Protein 4BSJ (pdb70)

Structure (mmCIF, N/CA/C/O backbone):
data_4BSJ
#
_entry.id   4BSJ
#
_cell.length_a   133.340
_cell.length_b   133.340
_cell.length_c   48.930
_cell.angle_alpha   90.00
_cell.angle_beta   90.00
_cell.angle_gamma   120.00
#
_symmetry.space_group_name_H-M   'P 31 2 1'
#
loop_
_entity.id
_entity.type
_entity.pdbx_description
1 polymer 'VASCULAR ENDOTHELIAL GROWTH FACTOR RECEPTOR 3'
2 non-polymer 2-acetamido-2-deoxy-beta-D-glucopyranose
3 water water
#
loop_
_atom_site.group_PDB
_atom_site.id
_atom_site.type_symbol
_atom_site.label_atom_id
_atom_site.label_alt_id
_atom_site.label_comp_id
_atom_site.label_asym_id
_atom_site.label_entity_id
_atom_site.label_seq_id
_atom_site.pdbx_PDB_ins_code
_atom_site.Cartn_x
_atom_site.Cartn_y
_atom_site.Cartn_z
_atom_site.occupancy
_atom_site.B_iso_or_equiv
_atom_site.auth_seq_id
_atom_site.auth_comp_id
_atom_site.auth_asym_id
_atom_site.auth_atom_id
_atom_site.pdbx_PDB_model_num
ATOM 1 N N . ASP A 1 1 ? -24.594 28.915 -6.035 1.00 81.71 328 ASP A N 1
ATOM 2 C CA . ASP A 1 1 ? -25.116 28.407 -7.297 1.00 81.74 328 ASP A CA 1
ATOM 3 C C . ASP A 1 1 ? -24.114 27.448 -7.928 1.00 75.72 328 ASP A C 1
ATOM 4 O O . ASP A 1 1 ? -24.259 27.065 -9.088 1.00 79.22 328 ASP A O 1
ATOM 6 N N . HIS A 1 2 ? -23.110 27.062 -7.142 1.00 77.66 329 HIS A N 1
ATOM 7 C CA . HIS A 1 2 ? -21.988 26.221 -7.594 1.00 84.33 329 HIS A CA 1
ATOM 8 C C . HIS A 1 2 ? -21.044 26.831 -8.651 1.00 83.76 329 HIS A C 1
ATOM 9 O O . HIS A 1 2 ? -20.091 26.173 -9.073 1.00 85.17 329 HIS A O 1
ATOM 11 N N . ASN A 1 3 ? -21.287 28.072 -9.069 1.00 77.55 330 ASN A N 1
ATOM 12 C CA . ASN A 1 3 ? -20.414 28.710 -10.066 1.00 76.71 330 ASN A CA 1
ATOM 13 C C . ASN A 1 3 ? -18.987 29.063 -9.610 1.00 76.21 330 ASN A C 1
ATOM 14 O O . ASN A 1 3 ? -18.788 29.660 -8.550 1.00 74.38 330 ASN A O 1
ATOM 19 N N . PRO A 1 4 ? -17.986 28.687 -10.423 1.00 70.19 331 PRO A N 1
ATOM 20 C CA . PRO A 1 4 ? -16.586 29.033 -10.167 1.00 65.75 331 PRO A CA 1
ATOM 21 C C . PRO A 1 4 ? -16.341 30.534 -10.157 1.00 68.63 331 PRO A C 1
ATOM 22 O O . PRO A 1 4 ? -17.043 31.280 -10.837 1.00 71.65 331 PRO A O 1
ATOM 26 N N . PHE A 1 5 ? -15.356 30.963 -9.374 1.00 64.10 332 PHE A N 1
ATOM 27 C CA . PHE A 1 5 ? -14.994 32.368 -9.288 1.00 60.55 332 PHE A CA 1
ATOM 28 C C . PHE A 1 5 ? -13.552 32.526 -8.838 1.00 57.48 332 PHE A C 1
ATOM 29 O O . PHE A 1 5 ? -12.977 31.633 -8.201 1.00 59.39 332 PHE A O 1
ATOM 37 N N . ILE A 1 6 ? -12.976 33.669 -9.190 1.00 56.67 333 ILE A N 1
ATOM 38 C CA . ILE A 1 6 ? -11.679 34.087 -8.683 1.00 54.59 333 ILE A CA 1
ATOM 39 C C . ILE A 1 6 ? -11.778 35.538 -8.226 1.00 57.61 333 ILE A C 1
ATOM 40 O O . ILE A 1 6 ? -12.012 36.443 -9.029 1.00 52.13 333 ILE A O 1
ATOM 45 N N . SER A 1 7 ? -11.620 35.749 -6.925 1.00 55.92 334 SER A N 1
ATOM 46 C CA . SER A 1 7 ? -11.593 37.090 -6.360 1.00 54.66 334 SER A CA 1
ATOM 47 C C . SER A 1 7 ? -10.256 37.333 -5.665 1.00 53.63 334 SER A C 1
ATOM 48 O O . SER A 1 7 ? -9.801 36.517 -4.859 1.00 55.68 334 SER A O 1
ATOM 51 N N . VAL A 1 8 ? -9.623 38.451 -5.992 1.00 52.34 335 VAL A N 1
ATOM 52 C CA . VAL A 1 8 ? -8.344 38.792 -5.395 1.00 51.59 335 VAL A CA 1
ATOM 53 C C . VAL A 1 8 ? -8.258 40.295 -5.149 1.00 52.50 335 VAL A C 1
ATOM 54 O O . VAL A 1 8 ? -8.718 41.097 -5.958 1.00 48.03 335 VAL A O 1
ATOM 58 N N . GLU A 1 9 ? -7.699 40.668 -4.002 1.00 60.48 336 GLU A N 1
ATOM 59 C CA . GLU A 1 9 ? -7.518 42.074 -3.666 1.00 61.63 336 GLU A CA 1
ATOM 60 C C . GLU A 1 9 ? -6.387 42.262 -2.662 1.00 59.88 336 GLU A C 1
ATOM 61 O O . GLU A 1 9 ? -5.924 41.304 -2.040 1.00 59.55 336 GLU A O 1
ATOM 67 N N . TRP A 1 10 ? -5.952 43.561 -2.575 1.00 60.01 337 TRP A N 1
ATOM 68 C CA . TRP A 1 10 ? -4.903 43.887 -1.616 1.00 60.22 337 TRP A CA 1
ATOM 69 C C . TRP A 1 10 ? -5.431 43.817 -0.195 1.00 62.03 337 TRP A C 1
ATOM 70 O O . TRP A 1 10 ? -6.604 44.092 0.041 1.00 64.33 337 TRP A O 1
ATOM 81 N N . LEU A 1 11 ? -4.574 43.441 0.749 1.00 66.22 338 LEU A N 1
ATOM 82 C CA . LEU A 1 11 ? -4.934 43.545 2.158 1.00 66.64 338 LEU A CA 1
ATOM 83 C C . LEU A 1 11 ? -5.187 45.006 2.483 1.00 71.68 338 LEU A C 1
ATOM 84 O O . LEU A 1 11 ? -6.174 45.349 3.133 1.00 71.96 338 LEU A O 1
ATOM 89 N N . LYS A 1 12 ? -4.282 45.859 2.014 1.00 72.48 339 LYS A N 1
ATOM 90 C CA . LYS A 1 12 ? -4.519 47.294 1.975 1.00 75.20 339 LYS A CA 1
ATOM 91 C C . LYS A 1 12 ? -4.073 47.860 0.632 1.00 78.35 339 LYS A C 1
ATOM 92 O O . LYS A 1 12 ? -4.866 48.477 -0.070 1.00 77.07 339 LYS A O 1
ATOM 98 N N . GLY A 1 13 ? -2.803 47.641 0.294 1.00 71.50 340 GLY A N 1
ATOM 99 C CA . GLY A 1 13 ? -2.259 47.928 -1.028 1.00 63.26 340 GLY A CA 1
ATOM 100 C C . GLY A 1 13 ? -2.481 49.326 -1.571 1.00 75.01 340 GLY A C 1
ATOM 101 O O . GLY A 1 13 ? -2.997 50.193 -0.869 1.00 79.19 340 GLY A O 1
ATOM 102 N N . PRO A 1 14 ? -2.078 49.565 -2.827 1.00 73.30 341 PRO A N 1
ATOM 103 C CA . PRO A 1 14 ? -1.301 48.659 -3.675 1.00 71.33 341 PRO A CA 1
ATOM 104 C C . PRO A 1 14 ? 0.181 48.698 -3.320 1.00 72.26 341 PRO A C 1
ATOM 105 O O . PRO A 1 14 ? 0.957 47.924 -3.874 1.00 72.25 341 PRO A O 1
ATOM 109 N N . ILE A 1 15 ? 0.553 49.616 -2.467 1.00 71.89 342 ILE A N 1
ATOM 110 C CA . ILE A 1 15 ? 1.946 49.838 -2.081 1.00 70.54 342 ILE A CA 1
ATOM 111 C C . ILE A 1 15 ? 2.322 49.221 -0.737 1.00 70.62 342 ILE A C 1
ATOM 112 O O . ILE A 1 15 ? 1.645 49.428 0.271 1.00 68.71 342 ILE A O 1
ATOM 117 N N . LEU A 1 16 ? 3.412 48.458 -0.744 1.00 71.73 343 LEU A N 1
ATOM 118 C CA . LEU A 1 16 ? 3.969 47.870 0.464 1.00 70.53 343 LEU A CA 1
ATOM 119 C C . LEU A 1 16 ? 5.400 48.353 0.664 1.00 74.51 343 LEU A C 1
ATOM 120 O O . LEU A 1 16 ? 6.184 48.398 -0.286 1.00 70.58 343 LEU A O 1
ATOM 125 N N . GLU A 1 17 ? 5.741 48.712 1.898 1.00 70.85 344 GLU A N 1
ATOM 126 C CA . GLU A 1 17 ? 7.089 49.182 2.201 1.00 70.36 344 GLU A CA 1
ATOM 127 C C . GLU A 1 17 ? 7.866 48.230 3.100 1.00 70.52 344 GLU A C 1
ATOM 128 O O . GLU A 1 17 ? 7.314 47.635 4.025 1.00 70.47 344 GLU A O 1
ATOM 134 N N . ALA A 1 18 ? 9.155 48.086 2.810 1.00 73.11 345 ALA A N 1
ATOM 135 C CA . ALA A 1 18 ? 10.051 47.299 3.654 1.00 73.09 345 ALA A CA 1
ATOM 136 C C . ALA A 1 18 ? 11.408 47.989 3.724 1.00 71.91 345 ALA A C 1
ATOM 137 O O . ALA A 1 18 ? 11.758 48.760 2.838 1.00 68.23 345 ALA A O 1
ATOM 139 N N . THR A 1 19 ? 12.170 47.717 4.775 1.00 72.94 346 THR A N 1
ATOM 140 C CA . THR A 1 19 ? 13.480 48.341 4.927 1.00 72.59 346 THR A CA 1
ATOM 141 C C . THR A 1 19 ? 14.584 47.391 4.466 1.00 71.99 346 THR A C 1
ATOM 142 O O . THR A 1 19 ? 14.513 46.190 4.719 1.00 72.58 346 THR A O 1
ATOM 146 N N . ALA A 1 20 ? 15.584 47.930 3.772 1.00 71.48 347 ALA A N 1
ATOM 147 C CA . ALA A 1 20 ? 16.673 47.122 3.221 1.00 73.02 347 ALA A CA 1
ATOM 148 C C . ALA A 1 20 ? 17.346 46.296 4.303 1.00 71.64 347 ALA A C 1
ATOM 149 O O . ALA A 1 20 ? 17.856 46.839 5.279 1.00 76.20 347 ALA A O 1
ATOM 151 N N . GLY A 1 21 ? 17.330 44.979 4.133 1.00 68.72 348 GLY A N 1
ATOM 152 C CA . GLY A 1 21 ? 17.899 44.082 5.120 1.00 71.40 348 GLY A CA 1
ATOM 153 C C . GLY A 1 21 ? 16.853 43.250 5.835 1.00 78.08 348 GLY A C 1
ATOM 154 O O . GLY A 1 21 ? 17.182 42.253 6.481 1.00 80.12 348 GLY A O 1
ATOM 155 N N . ASP A 1 22 ? 15.592 43.661 5.729 1.00 79.69 349 ASP A N 1
ATOM 156 C CA . ASP A 1 22 ? 14.487 42.892 6.296 1.00 78.45 349 ASP A CA 1
ATOM 157 C C . ASP A 1 22 ? 14.443 41.497 5.689 1.00 80.15 349 ASP A C 1
ATOM 158 O O . ASP A 1 22 ? 14.621 41.329 4.480 1.00 79.12 349 ASP A O 1
ATOM 163 N N . GLU A 1 23 ? 14.210 40.498 6.531 1.00 81.64 350 GLU A N 1
ATOM 164 C CA . GLU A 1 23 ? 14.117 39.122 6.059 1.00 82.44 350 GLU A CA 1
ATOM 165 C C . GLU A 1 23 ? 12.688 38.593 6.135 1.00 79.49 350 GLU A C 1
ATOM 166 O O . GLU A 1 23 ? 11.893 39.047 6.961 1.00 81.40 350 GLU A O 1
ATOM 172 N N . LEU A 1 24 ? 12.374 37.644 5.257 1.00 77.76 351 LEU A N 1
ATOM 173 C CA . LEU A 1 24 ? 11.039 37.051 5.175 1.00 75.41 351 LEU A CA 1
ATOM 174 C C . LEU A 1 24 ? 9.931 38.097 5.020 1.00 77.40 351 LEU A C 1
ATOM 175 O O . LEU A 1 24 ? 9.001 38.154 5.827 1.00 77.96 351 LEU A O 1
ATOM 180 N N . VAL A 1 25 ? 10.034 38.926 3.985 1.00 71.26 352 VAL A N 1
ATOM 181 C CA . VAL A 1 25 ? 9.016 39.939 3.733 1.00 72.56 352 VAL A CA 1
ATOM 182 C C . VAL A 1 25 ? 7.864 39.371 2.902 1.00 73.85 352 VAL A C 1
ATOM 183 O O . VAL A 1 25 ? 8.070 38.848 1.802 1.00 67.73 352 VAL A O 1
ATOM 187 N N . LYS A 1 26 ? 6.655 39.468 3.449 1.00 69.41 353 LYS A N 1
ATOM 188 C CA . LYS A 1 26 ? 5.467 38.946 2.789 1.00 73.26 353 LYS A CA 1
ATOM 189 C C . LYS A 1 26 ? 4.804 39.982 1.891 1.00 69.62 353 LYS A C 1
ATOM 190 O O . LYS A 1 26 ? 4.559 41.113 2.307 1.00 65.27 353 LYS A O 1
ATOM 196 N N . LEU A 1 27 ? 4.522 39.578 0.656 1.00 65.49 354 LEU A N 1
ATOM 197 C CA . LEU A 1 27 ? 3.673 40.345 -0.246 1.00 66.77 354 LEU A CA 1
ATOM 198 C C . LEU A 1 27 ? 2.355 39.589 -0.377 1.00 63.04 354 LEU A C 1
ATOM 199 O O . LEU A 1 27 ? 2.244 38.676 -1.194 1.00 61.46 354 LEU A O 1
ATOM 204 N N . PRO A 1 28 ? 1.359 39.954 0.448 1.00 64.08 355 PRO A N 1
ATOM 205 C CA . PRO A 1 28 ? 0.118 39.186 0.576 1.00 62.67 355 PRO A CA 1
ATOM 206 C C . PRO A 1 28 ? -1.039 39.741 -0.250 1.00 62.20 355 PRO A C 1
ATOM 207 O O . PRO A 1 28 ? -1.057 40.926 -0.603 1.00 60.21 355 PRO A O 1
ATOM 211 N N . VAL A 1 29 ? -2.002 38.875 -0.552 1.00 60.38 356 VAL A N 1
ATOM 212 C CA . VAL A 1 29 ? -3.256 39.301 -1.160 1.00 59.22 356 VAL A CA 1
ATOM 213 C C . VAL A 1 29 ? -4.422 38.654 -0.431 1.00 58.16 356 VAL A C 1
ATOM 214 O O . VAL A 1 29 ? -4.259 37.639 0.251 1.00 56.98 356 VAL A O 1
ATOM 218 N N . LYS A 1 30 ? -5.597 39.259 -0.555 1.00 60.92 357 LYS A N 1
ATOM 219 C CA . LYS A 1 30 ? -6.821 38.625 -0.090 1.00 59.95 357 LYS A CA 1
ATOM 220 C C . LYS A 1 30 ? -7.390 37.849 -1.274 1.00 60.65 357 LYS A C 1
ATOM 221 O O . LYS A 1 30 ? -7.884 38.439 -2.238 1.00 54.03 357 LYS A O 1
ATOM 227 N N . LEU A 1 31 ? -7.291 36.525 -1.208 1.00 59.11 358 LEU A N 1
ATOM 228 C CA . LEU A 1 31 ? -7.685 35.671 -2.316 1.00 56.52 358 LEU A CA 1
ATOM 229 C C . LEU A 1 31 ? -8.750 34.670 -1.905 1.00 60.99 358 LEU A C 1
ATOM 230 O O . LEU A 1 31 ? -8.514 33.823 -1.045 1.00 66.11 358 LEU A O 1
ATOM 235 N N . ALA A 1 32 ? -9.921 34.770 -2.523 1.00 61.17 359 ALA A N 1
ATOM 236 C CA . ALA A 1 32 ? -10.965 33.765 -2.354 1.00 62.72 359 ALA A CA 1
ATOM 237 C C . ALA A 1 32 ? -11.360 33.252 -3.728 1.00 61.13 359 ALA A C 1
ATOM 238 O O . ALA A 1 32 ? -11.704 34.036 -4.610 1.00 59.84 359 ALA A O 1
ATOM 240 N N . ALA A 1 33 ? -11.298 31.941 -3.919 1.00 58.87 360 ALA A N 1
ATOM 241 C CA . ALA A 1 33 ? -11.555 31.375 -5.234 1.00 61.33 360 ALA A CA 1
ATOM 242 C C . ALA A 1 33 ? -12.019 29.928 -5.158 1.00 67.15 360 ALA A C 1
ATOM 243 O O . ALA A 1 33 ? -11.663 29.196 -4.235 1.00 67.76 360 ALA A O 1
ATOM 245 N N . TYR A 1 34 ? -12.821 29.521 -6.134 1.00 66.39 361 TYR A N 1
ATOM 246 C CA . TYR A 1 34 ? -13.210 28.121 -6.251 1.00 65.68 361 TYR A CA 1
ATOM 247 C C . TYR A 1 34 ? -13.484 27.773 -7.704 1.00 66.04 361 TYR A C 1
ATOM 248 O O . TYR A 1 34 ? -14.171 28.517 -8.392 1.00 65.09 361 TYR A O 1
ATOM 257 N N . PRO A 1 35 ? -12.935 26.648 -8.186 1.00 66.68 362 PRO A N 1
ATOM 258 C CA . PRO A 1 35 ? -11.992 25.748 -7.513 1.00 66.57 362 PRO A CA 1
ATOM 259 C C . PRO A 1 35 ? -10.613 26.408 -7.369 1.00 66.15 362 PRO A C 1
ATOM 260 O O . PRO A 1 35 ? -10.450 27.531 -7.845 1.00 63.59 362 PRO A O 1
ATOM 264 N N . PRO A 1 36 ? -9.653 25.746 -6.693 1.00 69.34 363 PRO A N 1
ATOM 265 C CA . PRO A 1 36 ? -8.308 26.323 -6.574 1.00 63.19 363 PRO A CA 1
ATOM 266 C C . PRO A 1 36 ? -7.719 26.669 -7.935 1.00 63.73 363 PRO A C 1
ATOM 267 O O . PRO A 1 36 ? -7.537 25.777 -8.762 1.00 69.94 363 PRO A O 1
ATOM 271 N N . PRO A 1 37 ? -7.432 27.957 -8.172 1.00 59.96 364 PRO A N 1
ATOM 272 C CA . PRO A 1 37 ? -6.962 28.401 -9.486 1.00 59.82 364 PRO A CA 1
ATOM 273 C C . PRO A 1 37 ? -5.487 28.110 -9.725 1.00 62.48 364 PRO A C 1
ATOM 274 O O . PRO A 1 37 ? -4.723 27.928 -8.779 1.00 67.50 364 PRO A O 1
ATOM 278 N N . GLU A 1 38 ? -5.099 28.058 -10.993 1.00 61.29 365 GLU A N 1
ATOM 279 C CA . GLU A 1 38 ? -3.692 28.022 -11.355 1.00 67.34 365 GLU A CA 1
ATOM 280 C C . GLU A 1 38 ? -3.134 29.424 -11.154 1.00 65.95 365 GLU A C 1
ATOM 281 O O . GLU A 1 38 ? -3.879 30.402 -11.216 1.00 62.32 365 GLU A O 1
ATOM 287 N N . PHE A 1 39 ? -1.832 29.534 -10.914 1.00 71.05 366 PHE A N 1
ATOM 288 C CA . PHE A 1 39 ? -1.247 30.841 -10.642 1.00 65.35 366 PHE A CA 1
ATOM 289 C C . PHE A 1 39 ? 0.242 30.945 -10.963 1.00 69.13 366 PHE A C 1
ATOM 290 O O . PHE A 1 39 ? 0.936 29.941 -11.130 1.00 70.71 366 PHE A O 1
ATOM 298 N N . GLN A 1 40 ? 0.723 32.181 -11.038 1.00 70.70 367 GLN A N 1
ATOM 299 C CA . GLN A 1 40 ? 2.132 32.446 -11.289 1.00 68.80 367 GLN A CA 1
ATOM 300 C C . GLN A 1 40 ? 2.495 33.854 -10.841 1.00 68.60 367 GLN A C 1
ATOM 301 O O . GLN A 1 40 ? 1.833 34.828 -11.211 1.00 63.77 367 GLN A O 1
ATOM 307 N N . TRP A 1 41 ? 3.547 33.950 -10.034 1.00 70.91 368 TRP A N 1
ATOM 308 C CA . TRP A 1 41 ? 4.072 35.236 -9.605 1.00 66.25 368 TRP A CA 1
ATOM 309 C C . TRP A 1 41 ? 5.123 35.746 -10.590 1.00 67.86 368 TRP A C 1
ATOM 310 O O . TRP A 1 41 ? 5.910 34.971 -11.130 1.00 70.12 368 TRP A O 1
ATOM 321 N N . TYR A 1 42 ? 5.128 37.056 -10.811 1.00 66.05 369 TYR A N 1
ATOM 322 C CA . TYR A 1 42 ? 6.094 37.711 -11.681 1.00 69.50 369 TYR A CA 1
ATOM 323 C C . TYR A 1 42 ? 6.719 38.885 -10.936 1.00 71.88 369 TYR A C 1
ATOM 324 O O . TYR A 1 42 ? 6.149 39.395 -9.969 1.00 68.89 369 TYR A O 1
ATOM 333 N N . LYS A 1 43 ? 7.893 39.315 -11.385 1.00 73.45 370 LYS A N 1
ATOM 334 C CA . LYS A 1 43 ? 8.441 40.589 -10.944 1.00 71.73 370 LYS A CA 1
ATOM 335 C C . LYS A 1 43 ? 8.857 41.402 -12.150 1.00 70.46 370 LYS A C 1
ATOM 336 O O . LYS A 1 43 ? 9.711 40.978 -12.929 1.00 77.57 370 LYS A O 1
ATOM 342 N N . ASP A 1 44 ? 8.241 42.567 -12.298 1.00 71.00 371 ASP A N 1
ATOM 343 C CA . ASP A 1 44 ? 8.521 43.462 -13.413 1.00 73.44 371 ASP A CA 1
ATOM 344 C C . ASP A 1 44 ? 8.453 42.759 -14.768 1.00 74.93 371 ASP A C 1
ATOM 345 O O . ASP A 1 44 ? 9.265 43.020 -15.652 1.00 82.13 371 ASP A O 1
ATOM 350 N N . GLY A 1 45 ? 7.485 41.860 -14.917 1.00 75.81 372 GLY A N 1
ATOM 351 C CA . GLY A 1 45 ? 7.232 41.214 -16.191 1.00 77.04 372 GLY A CA 1
ATOM 352 C C . GLY A 1 45 ? 7.763 39.798 -16.326 1.00 77.65 372 GLY A C 1
ATOM 353 O O . GLY A 1 45 ? 7.260 39.023 -17.138 1.00 78.18 372 GLY A O 1
ATOM 354 N N . LYS A 1 46 ? 8.776 39.456 -15.538 1.00 79.10 373 LYS A N 1
ATOM 355 C CA . LYS A 1 46 ? 9.414 38.147 -15.655 1.00 78.89 373 LYS A CA 1
ATOM 356 C C . LYS A 1 46 ? 8.968 37.193 -14.555 1.00 78.35 373 LYS A C 1
ATOM 357 O O . LYS A 1 46 ? 8.901 37.572 -13.385 1.00 75.84 373 LYS A O 1
ATOM 363 N N . ALA A 1 47 ? 8.678 35.952 -14.939 1.00 78.25 374 ALA A N 1
ATOM 364 C CA . ALA A 1 47 ? 8.194 34.937 -14.003 1.00 76.78 374 ALA A CA 1
ATOM 365 C C . ALA A 1 47 ? 9.160 34.691 -12.849 1.00 75.72 374 ALA A C 1
ATOM 366 O O . ALA A 1 47 ? 10.316 35.103 -12.897 1.00 84.21 374 ALA A O 1
ATOM 368 N N . LEU A 1 48 ? 8.678 34.018 -11.811 1.00 74.12 375 LEU A N 1
ATOM 369 C CA . LEU A 1 48 ? 9.500 33.730 -10.641 1.00 73.42 375 LEU A CA 1
ATOM 370 C C . LEU A 1 48 ? 9.534 32.240 -10.337 1.00 78.68 375 LEU A C 1
ATOM 371 O O . LEU A 1 48 ? 8.508 31.557 -10.374 1.00 82.90 375 LEU A O 1
ATOM 376 N N . SER A 1 49 ? 10.725 31.751 -10.023 1.00 74.83 376 SER A N 1
ATOM 377 C CA . SER A 1 49 ? 10.951 30.333 -9.821 1.00 70.57 376 SER A CA 1
ATOM 378 C C . SER A 1 49 ? 10.664 29.942 -8.382 1.00 79.17 376 SER A C 1
ATOM 379 O O . SER A 1 49 ? 10.647 30.791 -7.491 1.00 80.68 376 SER A O 1
ATOM 382 N N . GLY A 1 50 ? 10.440 28.651 -8.160 1.00 79.45 377 GLY A N 1
ATOM 383 C CA . GLY A 1 50 ? 10.232 28.136 -6.821 1.00 77.94 377 GLY A CA 1
ATOM 384 C C . GLY A 1 50 ? 8.773 27.896 -6.497 1.00 79.40 377 GLY A C 1
ATOM 385 O O . GLY A 1 50 ? 7.881 28.367 -7.204 1.00 77.11 377 GLY A O 1
ATOM 386 N N . ARG A 1 51 ? 8.530 27.153 -5.422 1.00 83.90 378 ARG A N 1
ATOM 387 C CA . ARG A 1 51 ? 7.170 26.907 -4.970 1.00 81.41 378 ARG A CA 1
ATOM 388 C C . ARG A 1 51 ? 6.675 28.115 -4.174 1.00 80.14 378 ARG A C 1
ATOM 389 O O . ARG A 1 51 ? 7.341 28.593 -3.254 1.00 80.28 378 ARG A O 1
ATOM 397 N N . HIS A 1 52 ? 5.522 28.638 -4.569 1.00 79.55 379 HIS A N 1
ATOM 398 C CA . HIS A 1 52 ? 4.966 29.808 -3.910 1.00 76.20 379 HIS A CA 1
ATOM 399 C C . HIS A 1 52 ? 3.530 29.547 -3.525 1.00 73.36 379 HIS A C 1
ATOM 400 O O . HIS A 1 52 ? 2.915 28.585 -3.984 1.00 71.02 379 HIS A O 1
ATOM 407 N N . SER A 1 53 ? 3.002 30.416 -2.676 1.00 72.92 380 SER A N 1
ATOM 408 C CA . SER A 1 53 ? 1.586 30.417 -2.375 1.00 69.48 380 SER A CA 1
ATOM 409 C C . SER A 1 53 ? 0.940 31.535 -3.172 1.00 72.20 380 SER A C 1
ATOM 410 O O . SER A 1 53 ? 1.565 32.572 -3.411 1.00 70.31 380 SER A O 1
ATOM 413 N N . PRO A 1 54 ? -0.315 31.329 -3.595 1.00 73.38 381 PRO A N 1
ATOM 414 C CA . PRO A 1 54 ? -1.051 32.408 -4.257 1.00 64.10 381 PRO A CA 1
ATOM 415 C C . PRO A 1 54 ? -1.564 33.414 -3.234 1.00 60.94 381 PRO A C 1
ATOM 416 O O . PRO A 1 54 ? -2.130 34.433 -3.613 1.00 64.07 381 PRO A O 1
ATOM 420 N N . HIS A 1 55 ? -1.364 33.132 -1.951 1.00 61.72 382 HIS A N 1
ATOM 421 C CA . HIS A 1 55 ? -1.860 34.013 -0.896 1.00 61.23 382 HIS A CA 1
ATOM 422 C C . HIS A 1 55 ? -0.834 35.054 -0.479 1.00 60.20 382 HIS A C 1
ATOM 423 O O . HIS A 1 55 ? -1.193 36.110 0.042 1.00 60.15 382 HIS A O 1
ATOM 430 N N . ALA A 1 56 ? 0.439 34.745 -0.707 1.00 63.65 383 ALA A N 1
ATOM 431 C CA . ALA A 1 56 ? 1.538 35.637 -0.351 1.00 64.64 383 ALA A CA 1
ATOM 432 C C . ALA A 1 56 ? 2.844 35.174 -0.984 1.00 67.44 383 ALA A C 1
ATOM 433 O O . ALA A 1 56 ? 3.202 34.000 -0.900 1.00 72.32 383 ALA A O 1
ATOM 435 N N . LEU A 1 57 ? 3.548 36.099 -1.625 1.00 61.16 384 LEU A N 1
ATOM 436 C CA . LEU A 1 57 ? 4.887 35.826 -2.120 1.00 61.54 384 LEU A CA 1
ATOM 437 C C . LEU A 1 57 ? 5.897 36.216 -1.045 1.00 68.95 384 LEU A C 1
ATOM 438 O O . LEU A 1 57 ? 5.877 37.342 -0.551 1.00 64.37 384 LEU A O 1
ATOM 443 N N . VAL A 1 58 ? 6.780 35.292 -0.680 1.00 69.12 385 VAL A N 1
ATOM 444 C CA . VAL A 1 58 ? 7.752 35.568 0.377 1.00 70.20 385 VAL A CA 1
ATOM 445 C C . VAL A 1 58 ? 9.156 35.859 -0.149 1.00 69.54 385 VAL A C 1
ATOM 446 O O . VAL A 1 58 ? 9.774 35.027 -0.816 1.00 68.61 385 VAL A O 1
ATOM 450 N N . LEU A 1 59 ? 9.651 37.052 0.154 1.00 69.21 386 LEU A N 1
ATOM 451 C CA . LEU A 1 59 ? 11.011 37.421 -0.208 1.00 73.22 386 LEU A CA 1
ATOM 452 C C . LEU A 1 59 ? 11.951 37.111 0.949 1.00 75.13 386 LEU A C 1
ATOM 453 O O . LEU A 1 59 ? 11.744 37.579 2.069 1.00 74.81 386 LEU A O 1
ATOM 458 N N . LYS A 1 60 ? 12.978 36.312 0.675 1.00 80.60 387 LYS A N 1
ATOM 459 C CA . LYS A 1 60 ? 13.882 35.831 1.719 1.00 81.59 387 LYS A CA 1
ATOM 460 C C . LYS A 1 60 ? 14.601 36.983 2.412 1.00 81.36 387 LYS A C 1
ATOM 461 O O . LYS A 1 60 ? 14.557 37.102 3.637 1.00 79.47 387 LYS A O 1
ATOM 467 N N . GLU A 1 61 ? 15.252 37.836 1.626 1.00 78.14 388 GLU A N 1
ATOM 468 C CA . GLU A 1 61 ? 15.888 39.029 2.177 1.00 83.37 388 GLU A CA 1
ATOM 469 C C . GLU A 1 61 ? 15.853 40.178 1.179 1.00 80.19 388 GLU A C 1
ATOM 470 O O . GLU A 1 61 ? 16.311 40.038 0.044 1.00 82.34 388 GLU A O 1
ATOM 476 N N . VAL A 1 62 ? 15.315 41.317 1.601 1.00 73.77 389 VAL A N 1
ATOM 477 C CA . VAL A 1 62 ? 15.171 42.444 0.687 1.00 76.36 389 VAL A CA 1
ATOM 478 C C . VAL A 1 62 ? 16.396 43.355 0.654 1.00 75.80 389 VAL A C 1
ATOM 479 O O . VAL A 1 62 ? 17.031 43.620 1.675 1.00 76.95 389 VAL A O 1
ATOM 483 N N . THR A 1 63 ? 16.728 43.810 -0.546 1.00 74.84 390 THR A N 1
ATOM 484 C CA . THR A 1 63 ? 17.756 44.815 -0.740 1.00 71.91 390 THR A CA 1
ATOM 485 C C . THR A 1 63 ? 17.119 45.930 -1.550 1.00 72.99 390 THR A C 1
ATOM 486 O O . THR A 1 63 ? 15.935 45.864 -1.874 1.00 77.20 390 THR A O 1
ATOM 490 N N . GLU A 1 64 ? 17.894 46.951 -1.889 1.00 74.02 391 GLU A N 1
ATOM 491 C CA . GLU A 1 64 ? 17.372 48.034 -2.709 1.00 71.40 391 GLU A CA 1
ATOM 492 C C . GLU A 1 64 ? 17.013 47.512 -4.104 1.00 75.09 391 GLU A C 1
ATOM 493 O O . GLU A 1 64 ? 16.232 48.129 -4.832 1.00 75.64 391 GLU A O 1
ATOM 499 N N . ALA A 1 65 ? 17.584 46.365 -4.463 1.00 74.53 392 ALA A N 1
ATOM 500 C CA . ALA A 1 65 ? 17.313 45.731 -5.751 1.00 75.24 392 ALA A CA 1
ATOM 501 C C . ALA A 1 65 ? 15.977 44.988 -5.749 1.00 74.72 392 ALA A C 1
ATOM 502 O O . ALA A 1 65 ? 15.455 44.636 -6.805 1.00 72.38 392 ALA A O 1
ATOM 504 N N . SER A 1 66 ? 15.431 44.757 -4.557 1.00 74.23 393 SER A N 1
ATOM 505 C CA . SER A 1 66 ? 14.150 44.077 -4.408 1.00 71.59 393 SER A CA 1
ATOM 506 C C . SER A 1 66 ? 12.979 44.970 -4.802 1.00 73.82 393 SER A C 1
ATOM 507 O O . SER A 1 66 ? 11.875 44.480 -5.033 1.00 73.33 393 SER A O 1
ATOM 510 N N . THR A 1 67 ? 13.223 46.277 -4.861 1.00 71.53 394 THR A N 1
ATOM 511 C CA . THR A 1 67 ? 12.213 47.239 -5.292 1.00 72.30 394 THR A CA 1
ATOM 512 C C . THR A 1 67 ? 11.675 46.873 -6.679 1.00 73.29 394 THR A C 1
ATOM 513 O O . THR A 1 67 ? 12.419 46.405 -7.542 1.00 74.90 394 THR A O 1
ATOM 517 N N . GLY A 1 68 ? 10.374 47.056 -6.879 1.00 72.06 395 GLY A N 1
ATOM 518 C CA . GLY A 1 68 ? 9.765 46.780 -8.165 1.00 73.96 3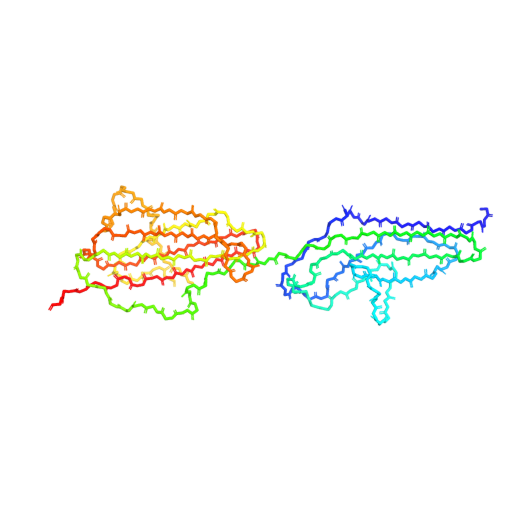95 GLY A CA 1
ATOM 519 C C . GLY A 1 68 ? 8.289 46.451 -8.085 1.00 71.62 395 GLY A C 1
ATOM 520 O O . GLY A 1 68 ? 7.644 46.655 -7.053 1.00 71.99 395 GLY A O 1
ATOM 521 N N . THR A 1 69 ? 7.758 45.933 -9.189 1.00 71.65 396 THR A N 1
ATOM 522 C CA . THR A 1 69 ? 6.347 45.591 -9.297 1.00 67.06 396 THR A CA 1
ATOM 523 C C . THR A 1 69 ? 6.152 44.079 -9.308 1.00 67.21 396 THR A C 1
ATOM 524 O O . THR A 1 69 ? 6.590 43.395 -10.230 1.00 70.09 396 THR A O 1
ATOM 528 N N . TYR A 1 70 ? 5.495 43.559 -8.278 1.00 64.45 397 TYR A N 1
ATOM 529 C CA . TYR A 1 70 ? 5.255 42.122 -8.174 1.00 67.23 397 TYR A CA 1
ATOM 530 C C . TYR A 1 70 ? 3.826 41.783 -8.581 1.00 65.66 397 TYR A C 1
ATOM 531 O O . TYR A 1 70 ? 2.880 42.377 -8.083 1.00 63.62 397 TYR A O 1
ATOM 540 N N . THR A 1 71 ? 3.666 40.831 -9.493 1.00 64.50 398 THR A N 1
ATOM 541 C CA . THR A 1 71 ? 2.343 40.553 -10.044 1.00 63.21 398 THR A CA 1
ATOM 542 C C . THR A 1 71 ? 1.895 39.112 -9.842 1.00 63.47 398 THR A C 1
ATOM 543 O O . THR A 1 71 ? 2.595 38.185 -10.215 1.00 64.87 398 THR A O 1
ATOM 547 N N . LEU A 1 72 ? 0.722 38.932 -9.245 1.00 57.47 399 LEU A N 1
ATOM 548 C CA . LEU A 1 72 ? 0.114 37.616 -9.160 1.00 56.50 399 LEU A CA 1
ATOM 549 C C . LEU A 1 72 ? -0.856 37.427 -10.322 1.00 56.84 399 LEU A C 1
ATOM 550 O O . LEU A 1 72 ? -1.775 38.226 -10.517 1.00 56.56 399 LEU A O 1
ATOM 555 N N . ALA A 1 73 ? -0.626 36.383 -11.111 1.00 61.66 400 ALA A N 1
ATOM 556 C CA . ALA A 1 73 ? -1.534 36.028 -12.190 1.00 59.60 400 ALA A CA 1
ATOM 557 C C . ALA A 1 73 ? -2.286 34.760 -11.815 1.00 60.97 400 ALA A C 1
ATOM 558 O O . ALA A 1 73 ? -1.685 33.764 -11.421 1.00 59.74 400 ALA A O 1
ATOM 560 N N . LEU A 1 74 ? -3.606 34.814 -11.932 1.00 60.44 401 LEU A N 1
ATOM 561 C CA . LEU A 1 74 ? -4.473 33.707 -11.572 1.00 59.40 401 LEU A CA 1
ATOM 562 C C . LEU A 1 74 ? -5.384 33.382 -12.740 1.00 61.31 401 LEU A C 1
ATOM 563 O O . LEU A 1 74 ? -5.852 34.279 -13.438 1.00 61.89 401 LEU A O 1
ATOM 568 N N . TRP A 1 75 ? -5.637 32.099 -12.956 1.00 61.42 402 TRP A N 1
ATOM 569 C CA . TRP A 1 75 ? -6.557 31.702 -14.009 1.00 6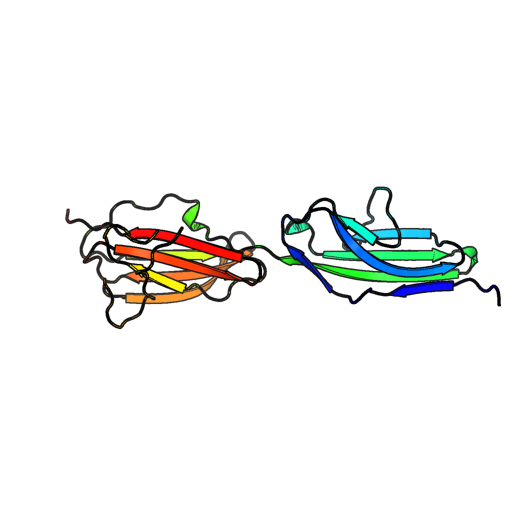1.41 402 TRP A CA 1
ATOM 570 C C . TRP A 1 75 ? -7.189 30.336 -13.770 1.00 62.39 402 TRP A C 1
ATOM 571 O O . TRP A 1 75 ? -6.576 29.440 -13.186 1.00 58.07 402 TRP A O 1
ATOM 582 N N . ASN A 1 76 ? -8.442 30.217 -14.199 1.00 61.26 403 ASN A N 1
ATOM 583 C CA . ASN A 1 76 ? -9.148 28.946 -14.262 1.00 61.20 403 ASN A CA 1
ATOM 584 C C . ASN A 1 76 ? -9.559 28.748 -15.714 1.00 58.98 403 ASN A C 1
ATOM 585 O O . ASN A 1 76 ? -10.544 29.330 -16.174 1.00 56.79 403 ASN A O 1
ATOM 590 N N . SER A 1 77 ? -8.785 27.938 -16.431 1.00 61.22 404 SER A N 1
ATOM 591 C CA . SER A 1 77 ? -8.944 27.785 -17.876 1.00 61.18 404 SER A CA 1
ATOM 592 C C . SER A 1 77 ? -10.324 27.273 -18.265 1.00 58.92 404 SER A C 1
ATOM 593 O O . SER A 1 77 ? -10.971 27.822 -19.158 1.00 59.15 404 SER A O 1
ATOM 596 N N . ALA A 1 78 ? -10.767 26.226 -17.580 1.00 60.12 405 ALA A N 1
ATOM 597 C CA . ALA A 1 78 ? -12.049 25.600 -17.870 1.00 58.64 405 ALA A CA 1
ATOM 598 C C . ALA A 1 78 ? -13.222 26.550 -17.639 1.00 63.56 405 ALA A C 1
ATOM 599 O O . ALA A 1 78 ? -14.243 26.464 -18.324 1.00 62.54 405 ALA A O 1
ATOM 601 N N . ALA A 1 79 ? -13.073 27.456 -16.676 1.00 60.88 406 ALA A N 1
ATOM 602 C CA . ALA A 1 79 ? -14.122 28.427 -16.379 1.00 57.82 406 ALA A CA 1
ATOM 603 C C . ALA A 1 79 ? -13.952 29.703 -17.197 1.00 55.94 406 ALA A C 1
ATOM 604 O O . ALA A 1 79 ? -14.851 30.541 -17.248 1.00 57.30 406 ALA A O 1
ATOM 606 N N . GLY A 1 80 ? -12.795 29.843 -17.835 1.00 59.10 407 GLY A N 1
ATOM 607 C CA . GLY A 1 80 ? -12.477 31.035 -18.601 1.00 55.56 407 GLY A CA 1
ATOM 608 C C . GLY A 1 80 ? -12.204 32.240 -17.720 1.00 56.65 407 GLY A C 1
ATOM 609 O O . GLY A 1 80 ? -12.409 33.379 -18.131 1.00 60.36 407 GLY A O 1
ATOM 610 N N . LEU A 1 81 ? -11.738 31.994 -16.501 1.00 59.99 408 LEU A N 1
ATOM 611 C CA . LEU A 1 81 ? -11.513 33.083 -15.553 1.00 61.88 408 LEU A CA 1
ATOM 612 C C . LEU A 1 81 ? -10.050 33.526 -15.520 1.00 60.26 408 LEU A C 1
ATOM 613 O O . LEU A 1 81 ? -9.144 32.697 -15.543 1.00 60.00 408 LEU A O 1
ATOM 618 N N . ARG A 1 82 ? -9.834 34.838 -15.480 1.00 59.31 409 ARG A N 1
ATOM 619 C CA . ARG A 1 82 ? -8.491 35.411 -15.403 1.00 60.69 409 ARG A CA 1
ATOM 620 C C . ARG A 1 82 ? -8.464 36.612 -14.463 1.00 61.16 409 ARG A C 1
ATOM 621 O O . ARG A 1 82 ? -9.345 37.470 -14.506 1.00 59.09 409 ARG A O 1
ATOM 629 N N . ARG A 1 83 ? -7.442 36.681 -13.622 1.00 59.94 410 ARG A N 1
ATOM 630 C CA . ARG A 1 83 ? -7.291 37.815 -12.725 1.00 59.94 410 ARG A CA 1
ATOM 631 C C . ARG A 1 83 ? -5.821 38.133 -12.510 1.00 60.23 410 ARG A C 1
ATOM 632 O O . ARG A 1 83 ? -5.037 37.255 -12.176 1.00 57.79 410 ARG A O 1
ATOM 640 N N . ASN A 1 84 ? -5.452 39.392 -12.712 1.00 59.05 411 ASN A N 1
ATOM 641 C CA . ASN A 1 84 ? -4.100 39.852 -12.429 1.00 60.05 411 ASN A CA 1
ATOM 642 C C . ASN A 1 84 ? -4.107 40.905 -11.332 1.00 62.37 411 ASN A C 1
ATOM 643 O O . ASN A 1 84 ? -4.908 41.837 -11.370 1.00 62.79 411 ASN A O 1
ATOM 648 N N . ILE A 1 85 ? -3.221 40.768 -10.353 1.00 60.03 412 ILE A N 1
ATOM 649 C CA . ILE A 1 85 ? -3.111 41.802 -9.328 1.00 57.41 412 ILE A CA 1
ATOM 650 C C . ILE A 1 85 ? -1.653 42.218 -9.123 1.00 61.35 412 ILE A C 1
ATOM 651 O O . ILE A 1 85 ? -0.756 41.378 -9.109 1.00 60.56 412 ILE A O 1
ATOM 656 N N . SER A 1 86 ? -1.416 43.519 -8.996 1.00 59.16 413 SER A N 1
ATOM 657 C CA . SER A 1 86 ? -0.052 44.019 -8.838 1.00 60.05 413 SER A CA 1
ATOM 658 C C . SER A 1 86 ? 0.192 44.757 -7.521 1.00 64.85 413 SER A C 1
ATOM 659 O O . SER A 1 86 ? -0.632 45.557 -7.068 1.00 62.78 413 SER A O 1
ATOM 662 N N . LEU A 1 87 ? 1.342 44.472 -6.921 1.00 64.34 414 LEU A N 1
ATOM 663 C CA . LEU A 1 87 ? 1.758 45.069 -5.662 1.00 62.45 414 LEU A CA 1
ATOM 664 C C . LEU A 1 87 ? 3.074 45.805 -5.868 1.00 65.55 414 LEU A C 1
ATOM 665 O O . LEU A 1 87 ? 4.027 45.252 -6.420 1.00 64.37 414 LEU A O 1
ATOM 670 N N . GLU A 1 88 ? 3.112 47.059 -5.435 1.00 70.40 415 GLU A N 1
ATOM 671 C CA . GLU A 1 88 ? 4.302 47.886 -5.573 1.00 72.49 415 GLU A CA 1
ATOM 672 C C . GLU A 1 88 ? 5.164 47.805 -4.325 1.00 70.96 415 GLU A C 1
ATOM 673 O O . GLU A 1 88 ? 4.772 48.290 -3.266 1.00 69.90 415 GLU A O 1
ATOM 679 N N . LEU A 1 89 ? 6.336 47.192 -4.450 1.00 68.16 416 LEU A N 1
ATOM 680 C CA . LEU A 1 89 ? 7.264 47.113 -3.329 1.00 69.10 416 LEU A CA 1
ATOM 681 C C . LEU A 1 89 ? 8.218 48.299 -3.323 1.00 69.03 416 LEU A C 1
ATOM 682 O O . LEU A 1 89 ? 8.920 48.556 -4.302 1.00 69.90 416 LEU A O 1
ATOM 687 N N . VAL A 1 90 ? 8.226 49.027 -2.216 1.00 65.29 417 VAL A N 1
ATOM 688 C CA . VAL A 1 90 ? 9.197 50.087 -2.008 1.00 71.34 417 VAL A CA 1
ATOM 689 C C . VAL A 1 90 ? 10.139 49.696 -0.873 1.00 69.86 417 VAL A C 1
ATOM 690 O O . VAL A 1 90 ? 9.707 49.455 0.262 1.00 68.37 417 VAL A O 1
ATOM 694 N N . VAL A 1 91 ? 11.425 49.606 -1.197 1.00 71.80 418 VAL A N 1
ATOM 695 C CA . VAL A 1 91 ? 12.437 49.265 -0.205 1.00 73.16 418 VAL A CA 1
ATOM 696 C C . VAL A 1 91 ? 13.220 50.501 0.223 1.00 72.71 418 VAL A C 1
ATOM 697 O O . VAL A 1 91 ? 14.026 51.043 -0.536 1.00 69.33 418 VAL A O 1
ATOM 701 N N . ASN A 1 92 ? 12.956 50.944 1.446 1.00 68.75 419 ASN A N 1
ATOM 702 C CA . ASN A 1 92 ? 13.632 52.084 2.031 1.00 67.48 419 ASN A CA 1
ATOM 703 C C . ASN A 1 92 ? 15.056 51.737 2.442 1.00 66.82 419 ASN A C 1
ATOM 704 O O . ASN A 1 92 ? 15.355 50.592 2.778 1.00 65.05 419 ASN A O 1
ATOM 709 N N . VAL A 1 93 ? 15.932 52.735 2.398 1.00 66.22 420 VAL A N 1
ATOM 710 C CA . VAL A 1 93 ? 17.342 52.541 2.710 1.00 65.30 420 VAL A CA 1
ATOM 711 C C . VAL A 1 93 ? 17.808 53.590 3.710 1.00 59.41 420 VAL A C 1
ATOM 712 O O . VAL A 1 93 ? 17.682 54.788 3.457 1.00 58.17 420 VAL A O 1
ATOM 716 N N . PRO A 1 94 ? 18.328 53.143 4.862 1.00 61.18 421 PRO A N 1
ATOM 717 C CA . PRO A 1 94 ? 18.887 54.083 5.843 1.00 62.60 421 PRO A CA 1
ATOM 718 C C . PRO A 1 94 ? 20.071 54.852 5.253 1.00 61.12 421 PRO A C 1
ATOM 719 O O . PRO A 1 94 ? 20.909 54.269 4.564 1.00 60.66 421 PRO A O 1
ATOM 723 N N . PRO A 1 95 ? 20.132 56.164 5.515 1.00 58.47 422 PRO A N 1
ATOM 724 C CA . PRO A 1 95 ? 21.096 57.044 4.847 1.00 60.13 422 PRO A CA 1
ATOM 725 C C . PRO A 1 95 ? 22.549 56.761 5.229 1.00 56.46 422 PRO A C 1
ATOM 726 O O . PRO A 1 95 ? 22.839 56.404 6.373 1.00 55.77 422 PRO A O 1
ATOM 730 N N . GLN A 1 96 ? 23.446 56.915 4.259 1.00 53.48 423 GLN A N 1
ATOM 731 C CA . GLN A 1 96 ? 24.876 56.776 4.488 1.00 48.86 423 GLN A CA 1
ATOM 732 C C . GLN A 1 96 ? 25.611 58.032 4.043 1.00 51.89 423 GLN A C 1
ATOM 733 O O . GLN A 1 96 ? 25.298 58.614 3.003 1.00 47.98 423 GLN A O 1
ATOM 739 N N . ILE A 1 97 ? 26.591 58.448 4.839 1.00 48.36 424 ILE A N 1
ATOM 740 C CA . ILE A 1 97 ? 27.469 59.540 4.455 1.00 43.09 424 ILE A CA 1
ATOM 741 C C . ILE A 1 97 ? 28.771 58.955 3.944 1.00 47.35 424 ILE A C 1
ATOM 742 O O . ILE A 1 97 ? 29.521 58.340 4.697 1.00 44.31 424 ILE A O 1
ATOM 747 N N . HIS A 1 98 ? 29.038 59.150 2.657 1.00 43.74 425 HIS A N 1
ATOM 748 C CA . HIS A 1 98 ? 30.121 58.428 1.996 1.00 42.88 425 HIS A CA 1
ATOM 749 C C . HIS A 1 98 ? 31.531 58.843 2.381 1.00 41.44 425 HIS A C 1
ATOM 750 O O . HIS A 1 98 ? 32.440 58.015 2.349 1.00 46.34 425 HIS A O 1
ATOM 757 N N . GLU A 1 99 ? 31.715 60.107 2.756 1.00 42.06 426 GLU A N 1
ATOM 758 C CA . GLU A 1 99 ? 33.044 60.599 3.119 1.00 44.33 426 GLU A CA 1
ATOM 759 C C . GLU A 1 99 ? 33.625 59.844 4.305 1.00 43.73 426 GLU A C 1
ATOM 760 O O . GLU A 1 99 ? 34.839 59.817 4.488 1.00 43.17 426 GLU A O 1
ATOM 766 N N . LYS A 1 100 ? 32.747 59.226 5.091 1.00 42.14 427 LYS A N 1
ATOM 767 C CA . LYS A 1 100 ? 33.145 58.407 6.231 1.00 43.72 427 LYS A CA 1
ATOM 768 C C . LYS A 1 100 ? 34.021 57.246 5.818 1.00 44.32 427 LYS A C 1
ATOM 769 O O . LYS A 1 100 ? 34.900 56.836 6.567 1.00 51.30 427 LYS A O 1
ATOM 775 N N . GLU A 1 101 ? 33.773 56.713 4.628 1.00 46.09 428 GLU A N 1
ATOM 776 C CA . GLU A 1 101 ? 34.493 55.536 4.151 1.00 43.75 428 GLU A CA 1
ATOM 777 C C . GLU A 1 101 ? 35.882 55.879 3.620 1.00 43.66 428 GLU A C 1
ATOM 778 O O . GLU A 1 101 ? 36.690 54.998 3.338 1.00 46.23 428 GLU A O 1
ATOM 784 N N . ALA A 1 102 ? 36.155 57.166 3.475 1.00 41.03 429 ALA A N 1
ATOM 785 C CA . ALA A 1 102 ? 37.389 57.597 2.849 1.00 45.40 429 ALA A CA 1
ATOM 786 C C . ALA A 1 102 ? 38.314 58.241 3.869 1.00 47.42 429 ALA A C 1
ATOM 787 O O . ALA A 1 102 ? 37.872 58.717 4.913 1.00 43.03 429 ALA A O 1
ATOM 789 N N . SER A 1 103 ? 39.602 58.252 3.561 1.00 44.14 430 SER A N 1
ATOM 790 C CA . SER A 1 103 ? 40.565 58.923 4.416 1.00 44.44 430 SER A CA 1
ATOM 791 C C . SER A 1 103 ? 40.187 60.388 4.628 1.00 46.83 430 SER A C 1
ATOM 792 O O . SER A 1 103 ? 39.491 60.996 3.813 1.00 47.45 430 SER A O 1
ATOM 795 N N . SER A 1 104 ? 40.646 60.949 5.735 1.00 46.43 431 SER A N 1
ATOM 796 C CA . SER A 1 104 ? 40.307 62.310 6.089 1.00 43.26 431 SER A CA 1
ATOM 797 C C . SER A 1 104 ? 41.522 62.925 6.761 1.00 48.90 431 SER A C 1
ATOM 798 O O . SER A 1 104 ? 42.232 62.245 7.501 1.00 55.32 431 SER A O 1
ATOM 801 N N . PRO A 1 105 ? 41.787 64.207 6.486 1.00 51.99 432 PRO A N 1
ATOM 802 C CA . PRO A 1 105 ? 42.969 64.873 7.045 1.00 46.35 432 PRO A CA 1
ATOM 803 C C . PRO A 1 105 ? 42.949 64.887 8.567 1.00 50.64 432 PRO A C 1
ATOM 804 O O . PRO A 1 105 ? 41.891 65.082 9.170 1.00 49.23 432 PRO A O 1
ATOM 808 N N . SER A 1 106 ? 44.110 64.683 9.179 1.00 46.32 433 SER A N 1
ATOM 809 C CA . SER A 1 106 ? 44.217 64.731 10.625 1.00 51.90 433 SER A CA 1
ATOM 810 C C . SER A 1 106 ? 44.582 66.132 11.106 1.00 54.54 433 SER A C 1
ATOM 811 O O . SER A 1 106 ? 44.248 66.514 12.227 1.00 57.85 433 SER A O 1
ATOM 814 N N . ILE A 1 107 ? 45.256 66.900 10.257 1.00 54.35 434 ILE A N 1
ATOM 815 C CA . ILE A 1 107 ? 45.705 68.238 10.638 1.00 55.77 434 ILE A CA 1
ATOM 816 C C . ILE A 1 107 ? 45.271 69.309 9.636 1.00 51.27 434 ILE A C 1
ATOM 817 O O . ILE A 1 107 ? 45.262 69.075 8.432 1.00 54.67 434 ILE A O 1
ATOM 822 N N . TYR A 1 108 ? 44.905 70.479 10.152 1.00 48.13 435 TYR A N 1
ATOM 823 C CA . TYR A 1 108 ? 44.547 71.625 9.329 1.00 49.93 435 TYR A CA 1
ATOM 824 C C . TYR A 1 108 ? 45.444 72.820 9.661 1.00 55.15 435 TYR A C 1
ATOM 825 O O . TYR A 1 108 ? 45.688 73.124 10.829 1.00 56.77 435 TYR A O 1
ATOM 834 N N . SER A 1 109 ? 45.940 73.490 8.627 1.00 52.42 436 SER A N 1
ATOM 835 C CA . SER A 1 109 ? 46.826 74.632 8.808 1.00 58.08 436 SER A CA 1
ATOM 836 C C . SER A 1 109 ? 46.057 75.848 9.338 1.00 55.61 436 SER A C 1
ATOM 837 O O . SER A 1 109 ? 44.984 76.179 8.835 1.00 51.66 436 SER A O 1
ATOM 840 N N . ARG A 1 110 ? 46.607 76.503 10.358 1.00 55.53 437 ARG A N 1
ATOM 841 C CA . ARG A 1 110 ? 45.926 77.623 11.005 1.00 56.85 437 ARG A CA 1
ATOM 842 C C . ARG A 1 110 ? 45.694 78.779 10.037 1.00 55.55 437 ARG A C 1
ATOM 843 O O . ARG A 1 110 ? 46.495 78.998 9.130 1.00 56.45 437 ARG A O 1
ATOM 851 N N . HIS A 1 111 ? 44.580 79.486 10.232 1.00 52.17 438 HIS A N 1
ATOM 852 C CA . HIS A 1 111 ? 44.185 80.640 9.416 1.00 54.05 438 HIS A CA 1
ATOM 853 C C . HIS A 1 111 ? 43.724 80.280 7.998 1.00 55.79 438 HIS A C 1
ATOM 854 O O . HIS A 1 111 ? 43.138 81.113 7.302 1.00 56.24 438 HIS A O 1
ATOM 861 N N . SER A 1 112 ? 43.967 79.039 7.585 1.00 49.04 439 SER A N 1
ATOM 862 C CA . SER A 1 112 ? 43.648 78.608 6.232 1.00 46.50 439 SER A CA 1
ATOM 863 C C . SER A 1 112 ? 42.151 78.453 5.993 1.00 48.43 439 SER A C 1
ATOM 864 O O . SER A 1 112 ? 41.357 78.380 6.926 1.00 50.77 439 SER A O 1
ATOM 867 N N . ARG A 1 113 ? 41.783 78.402 4.720 1.00 47.64 440 ARG A N 1
ATOM 868 C CA . ARG A 1 113 ? 40.407 78.194 4.304 1.00 44.00 440 ARG A CA 1
ATOM 869 C C . ARG A 1 113 ? 40.203 76.697 4.169 1.00 43.92 440 ARG A C 1
ATOM 870 O O . ARG A 1 113 ? 41.066 76.000 3.634 1.00 48.12 440 ARG A O 1
ATOM 878 N N . GLN A 1 114 ? 39.085 76.181 4.668 1.00 38.97 441 GLN A N 1
ATOM 879 C CA . GLN A 1 114 ? 38.855 74.741 4.574 1.00 39.65 441 GLN A CA 1
ATOM 880 C C . GLN A 1 114 ? 37.414 74.436 4.238 1.00 42.56 441 GLN A C 1
ATOM 881 O O . GLN A 1 114 ? 36.498 75.039 4.799 1.00 46.99 441 GLN A O 1
ATOM 887 N N . ALA A 1 115 ? 37.221 73.485 3.333 1.00 37.22 442 ALA A N 1
ATOM 888 C CA . ALA A 1 115 ? 35.888 73.051 2.950 1.00 38.08 442 ALA A CA 1
ATOM 889 C C . ALA A 1 115 ? 35.617 71.678 3.523 1.00 37.41 442 ALA A C 1
ATOM 890 O O . ALA A 1 115 ? 36.450 70.777 3.440 1.00 37.26 442 ALA A O 1
ATOM 892 N N . LEU A 1 116 ? 34.439 71.530 4.105 1.00 36.52 443 LEU A N 1
ATOM 893 C CA . LEU A 1 116 ? 34.018 70.283 4.706 1.00 37.25 443 LEU A CA 1
ATOM 894 C C . LEU A 1 116 ? 32.791 69.816 3.935 1.00 38.92 443 LEU A C 1
ATOM 895 O O . LEU A 1 116 ? 31.834 70.565 3.778 1.00 38.48 443 LEU A O 1
ATOM 900 N N . THR A 1 117 ? 32.818 68.579 3.458 1.00 38.54 444 THR A N 1
ATOM 901 C CA . THR A 1 117 ? 31.792 68.107 2.546 1.00 39.17 444 THR A CA 1
ATOM 902 C C . THR A 1 117 ? 31.177 66.798 2.999 1.00 41.64 444 THR A C 1
ATOM 903 O O . THR A 1 117 ? 31.881 65.856 3.350 1.00 44.64 444 THR A O 1
ATOM 907 N N . CYS A 1 118 ? 29.852 66.742 2.990 1.00 44.30 445 CYS A N 1
ATOM 908 C CA . CYS A 1 118 ? 29.160 65.502 3.286 1.00 43.92 445 CYS A CA 1
ATOM 909 C C . CYS A 1 118 ? 28.216 65.125 2.158 1.00 45.46 445 CYS A C 1
ATOM 910 O O . CYS A 1 118 ? 27.384 65.931 1.725 1.00 42.87 445 CYS A O 1
ATOM 913 N N . THR A 1 119 ? 28.369 63.895 1.679 1.00 40.95 446 THR A N 1
ATOM 914 C CA . THR A 1 119 ? 27.540 63.371 0.608 1.00 42.33 446 THR A CA 1
ATOM 915 C C . THR A 1 119 ? 26.724 62.209 1.144 1.00 45.96 446 THR A C 1
ATOM 916 O O . THR A 1 119 ? 27.275 61.249 1.689 1.00 46.02 446 THR A O 1
ATOM 920 N N . ALA A 1 120 ? 25.408 62.304 0.991 1.00 44.30 447 ALA A N 1
ATOM 921 C CA . ALA A 1 120 ? 24.501 61.324 1.560 1.00 47.39 447 ALA A CA 1
ATOM 922 C C . ALA A 1 120 ? 23.521 60.767 0.536 1.00 51.88 447 ALA A C 1
ATOM 923 O O . ALA A 1 120 ? 22.934 61.504 -0.266 1.00 54.47 447 ALA A O 1
ATOM 925 N N . TYR A 1 121 ? 23.366 59.451 0.572 1.00 53.00 448 TYR A N 1
ATOM 926 C CA . TYR A 1 121 ? 22.363 58.765 -0.212 1.00 52.85 448 TYR A CA 1
ATOM 927 C C . TYR A 1 121 ? 21.505 57.926 0.716 1.00 56.84 448 TYR A C 1
ATOM 928 O O . TYR A 1 121 ? 21.985 57.431 1.736 1.00 54.75 448 TYR A O 1
ATOM 937 N N . GLY A 1 122 ? 20.235 57.774 0.357 1.00 59.13 449 GLY A N 1
ATOM 938 C CA . GLY A 1 122 ? 19.306 56.964 1.118 1.00 55.11 449 GLY A CA 1
ATOM 939 C C . GLY A 1 122 ? 17.974 56.890 0.406 1.00 59.56 449 GLY A C 1
ATOM 940 O O . GLY A 1 122 ? 17.746 57.612 -0.566 1.00 61.45 449 GLY A O 1
ATOM 941 N N . VAL A 1 123 ? 17.099 56.007 0.879 1.00 60.41 450 VAL A N 1
ATOM 942 C CA . VAL A 1 123 ? 15.742 55.908 0.350 1.00 57.95 450 VAL A CA 1
ATOM 943 C C . VAL A 1 123 ? 14.74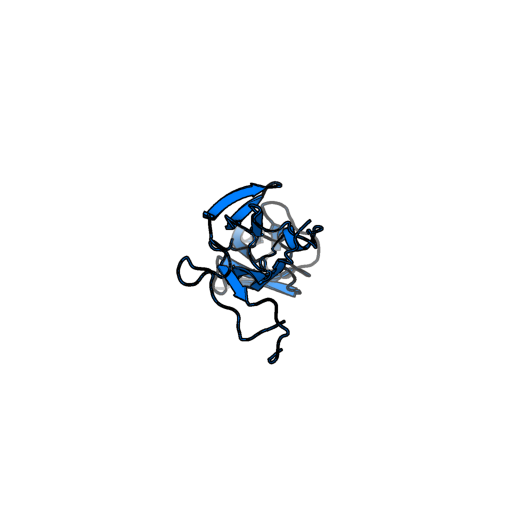3 55.941 1.504 1.00 58.44 450 VAL A C 1
ATOM 944 O O . VAL A 1 123 ? 14.728 55.037 2.339 1.00 59.21 450 VAL A O 1
ATOM 948 N N . PRO A 1 124 ? 13.921 57.001 1.576 1.00 57.13 451 PRO A N 1
ATOM 949 C CA . PRO A 1 124 ? 13.886 58.162 0.676 1.00 55.40 451 PRO A CA 1
ATOM 950 C C . PRO A 1 124 ? 15.143 59.023 0.813 1.00 60.55 451 PRO A C 1
ATOM 951 O O . PRO A 1 124 ? 15.841 58.931 1.824 1.00 58.79 451 PRO A O 1
ATOM 955 N N . LEU A 1 125 ? 15.435 59.836 -0.195 1.00 58.37 452 LEU A N 1
ATOM 956 C CA . LEU A 1 125 ? 16.595 60.707 -0.123 1.00 58.67 452 LEU A CA 1
ATOM 957 C C . LEU A 1 125 ? 16.384 61.751 0.969 1.00 62.38 452 LEU A C 1
ATOM 958 O O . LEU A 1 125 ? 15.349 62.416 1.011 1.00 67.54 452 LEU A O 1
ATOM 963 N N . PRO A 1 126 ? 17.358 61.880 1.878 1.00 62.52 453 PRO A N 1
ATOM 964 C CA . PRO A 1 126 ? 17.280 62.964 2.859 1.00 59.66 453 PRO A CA 1
ATOM 965 C C . PRO A 1 126 ? 17.453 64.282 2.127 1.00 60.15 453 PRO A C 1
ATOM 966 O O . PRO A 1 126 ? 18.318 64.381 1.259 1.00 61.99 453 PRO A O 1
ATOM 970 N N . LEU A 1 127 ? 16.636 65.274 2.453 1.00 61.46 454 LEU A N 1
ATOM 971 C CA . LEU A 1 127 ? 16.661 66.525 1.704 1.00 62.79 454 LEU A CA 1
ATOM 972 C C . LEU A 1 127 ? 17.526 67.591 2.363 1.00 63.60 454 LEU A C 1
ATOM 973 O O . LEU A 1 127 ? 17.832 68.618 1.755 1.00 67.38 454 LEU A O 1
ATOM 978 N N . SER A 1 128 ? 17.925 67.344 3.606 1.00 60.37 455 SER A N 1
ATOM 979 C CA . SER A 1 128 ? 18.811 68.266 4.296 1.00 60.59 455 SER A CA 1
ATOM 980 C C . SER A 1 128 ? 19.932 67.541 5.029 1.00 59.23 455 SER A C 1
ATOM 981 O O . SER A 1 128 ? 19.843 66.348 5.320 1.00 56.74 455 SER A O 1
ATOM 984 N N . ILE A 1 129 ? 20.994 68.283 5.304 1.00 53.16 456 ILE A N 1
ATOM 985 C CA . ILE A 1 129 ? 22.092 67.802 6.112 1.00 52.39 456 ILE A CA 1
ATOM 986 C C . ILE A 1 129 ? 22.323 68.854 7.178 1.00 52.07 456 ILE A C 1
ATOM 987 O O . ILE A 1 129 ? 22.450 70.038 6.865 1.00 51.19 456 ILE A O 1
ATOM 992 N N . GLN A 1 130 ? 22.350 68.432 8.437 1.00 51.83 457 GLN A N 1
ATOM 993 C CA . GLN A 1 130 ? 22.534 69.373 9.539 1.00 50.87 457 GLN A CA 1
ATOM 994 C C . GLN A 1 130 ? 23.979 69.397 10.015 1.00 49.43 457 GLN A C 1
ATOM 995 O O . GLN A 1 130 ? 24.588 68.352 10.228 1.00 47.33 457 GLN A O 1
ATOM 1001 N N . TRP A 1 131 ? 24.522 70.596 10.188 1.00 51.82 458 TRP A N 1
ATOM 1002 C CA . TRP A 1 131 ? 25.881 70.740 10.699 1.00 52.12 458 TRP A CA 1
ATOM 1003 C C . TRP A 1 131 ? 25.906 71.139 12.171 1.00 52.73 458 TRP A C 1
ATOM 1004 O O . TRP A 1 131 ? 25.187 72.046 12.594 1.00 52.78 458 TRP A O 1
ATOM 1015 N N . HIS A 1 132 ? 26.742 70.458 12.946 1.00 51.84 459 HIS A N 1
ATOM 1016 C CA . HIS A 1 132 ? 26.894 70.778 14.359 1.00 50.97 459 HIS A CA 1
ATOM 1017 C C . HIS A 1 132 ? 28.370 70.923 14.725 1.00 51.29 459 HIS A C 1
ATOM 1018 O O . HIS A 1 132 ? 29.243 70.385 14.046 1.00 46.32 459 HIS A O 1
ATOM 1025 N N . TRP A 1 133 ? 28.644 71.636 15.812 1.00 53.04 460 TRP A N 1
ATOM 1026 C CA . TRP A 1 133 ? 30.014 71.795 16.279 1.00 51.58 460 TRP A CA 1
ATOM 1027 C C . TRP A 1 133 ? 30.123 71.673 17.797 1.00 52.37 460 TRP A C 1
ATOM 1028 O O . TRP A 1 133 ? 29.142 71.843 18.517 1.00 54.92 460 TRP A O 1
ATOM 1039 N N . ARG A 1 134 ? 31.327 71.376 18.269 1.00 45.80 461 ARG A N 1
ATOM 1040 C CA . ARG A 1 134 ? 31.609 71.311 19.691 1.00 49.04 461 ARG A CA 1
ATOM 1041 C C . ARG A 1 134 ? 33.089 71.622 19.899 1.00 50.27 461 ARG A C 1
ATOM 1042 O O . ARG A 1 134 ? 33.890 71.416 18.994 1.00 49.12 461 ARG A O 1
ATOM 1050 N N . PRO A 1 135 ? 33.453 72.153 21.080 1.00 51.88 462 PRO A N 1
ATOM 1051 C CA . PRO A 1 135 ? 34.842 72.555 21.342 1.00 43.96 462 PRO A CA 1
ATOM 1052 C C . PRO A 1 135 ? 35.839 71.404 21.284 1.00 44.20 462 PRO A C 1
ATOM 1053 O O . PRO A 1 135 ? 35.468 70.233 21.370 1.00 44.42 462 PRO A O 1
ATOM 1057 N N . TRP A 1 136 ? 37.112 71.750 21.138 1.00 47.53 463 TRP A N 1
ATOM 1058 C CA . TRP A 1 136 ? 38.187 70.769 21.154 1.00 46.92 463 TRP A CA 1
ATOM 1059 C C . TRP A 1 136 ? 38.531 70.434 22.601 1.00 51.97 463 TRP A C 1
ATOM 1060 O O . TRP A 1 136 ? 39.637 70.707 23.072 1.00 49.98 463 TRP A O 1
ATOM 1071 N N . THR A 1 137 ? 37.563 69.843 23.293 1.00 53.67 464 THR A N 1
ATOM 1072 C CA . THR A 1 137 ? 37.689 69.470 24.695 1.00 52.73 464 THR A CA 1
ATOM 1073 C C . THR A 1 137 ? 37.168 68.043 24.870 1.00 56.63 464 THR A C 1
ATOM 1074 O O . THR A 1 137 ? 36.366 67.574 24.065 1.00 55.86 464 THR A O 1
ATOM 1078 N N . PRO A 1 138 ? 37.614 67.343 25.925 1.00 62.32 465 PRO A N 1
ATOM 1079 C CA . PRO A 1 138 ? 37.088 65.993 26.161 1.00 59.22 465 PRO A CA 1
ATOM 1080 C C . PRO A 1 138 ? 35.596 66.013 26.442 1.00 55.64 465 PRO A C 1
ATOM 1081 O O . PRO A 1 138 ? 35.049 67.059 26.772 1.00 56.17 465 PRO A O 1
ATOM 1085 N N . CYS A 1 139 ? 34.941 64.868 26.301 1.00 65.28 466 CYS A N 1
ATOM 1086 C CA . CYS A 1 139 ? 33.511 64.787 26.567 1.00 70.09 466 CYS A CA 1
ATOM 1087 C C . CYS A 1 139 ? 33.248 64.204 27.952 1.00 75.02 466 CYS A C 1
ATOM 1088 O O . CYS A 1 139 ? 33.814 63.169 28.318 1.00 70.57 466 CYS A O 1
ATOM 1091 N N . LYS A 1 140 ? 32.401 64.884 28.721 1.00 77.43 467 LYS A N 1
ATOM 1092 C CA . LYS A 1 140 ? 32.003 64.416 30.047 1.00 82.13 467 LYS A CA 1
ATOM 1093 C C . LYS A 1 140 ? 30.849 63.412 29.986 1.00 89.32 467 LYS A C 1
ATOM 1094 O O . LYS A 1 140 ? 30.780 62.483 30.798 1.00 90.92 467 LYS A O 1
ATOM 1100 N N . MET A 1 141 ? 29.968 63.585 29.000 1.00 93.32 468 MET A N 1
ATOM 1101 C CA . MET A 1 141 ? 28.626 63.006 29.048 1.00 93.13 468 MET A CA 1
ATOM 1102 C C . MET A 1 141 ? 28.360 61.898 28.021 1.00 93.40 468 MET A C 1
ATOM 1103 O O . MET A 1 141 ? 27.229 61.749 27.543 1.00 91.79 468 MET A O 1
ATOM 1108 N N . PHE A 1 142 ? 29.380 61.107 27.698 1.00 92.49 469 PHE A N 1
ATOM 1109 C CA . PHE A 1 142 ? 29.242 60.084 26.656 1.00 95.56 469 PHE A CA 1
ATOM 1110 C C . PHE A 1 142 ? 28.619 58.778 27.169 1.00 99.71 469 PHE A C 1
ATOM 1111 O O . PHE A 1 142 ? 29.311 57.787 27.415 1.00 101.46 469 PHE A O 1
ATOM 1113 N N . PRO A 1 157 ? 27.339 56.776 20.870 1.00 108.26 484 PRO A N 1
ATOM 1114 C CA . PRO A 1 157 ? 28.036 57.802 20.101 1.00 108.78 484 PRO A CA 1
ATOM 1115 C C . PRO A 1 157 ? 27.378 59.095 20.530 1.00 106.19 484 PRO A C 1
ATOM 1116 O O . PRO A 1 157 ? 26.419 59.515 19.826 1.00 105.59 484 PRO A O 1
ATOM 1120 N N . GLN A 1 158 ? 27.798 59.723 21.636 1.00 100.99 485 GLN A N 1
ATOM 1121 C CA . GLN A 1 158 ? 27.059 60.921 22.010 1.00 94.95 485 GLN A CA 1
ATOM 1122 C C . GLN A 1 158 ? 27.895 61.880 22.858 1.00 91.23 485 GLN A C 1
ATOM 1123 O O . GLN A 1 158 ? 28.688 61.428 23.724 1.00 92.14 485 GLN A O 1
ATOM 1125 N N . CYS A 1 159 ? 27.703 63.178 22.632 1.00 89.02 486 CYS A N 1
ATOM 1126 C CA . CYS A 1 159 ? 28.239 64.221 23.496 1.00 79.57 486 CYS A CA 1
ATOM 1127 C C . CYS A 1 159 ? 27.103 65.188 23.689 1.00 73.32 486 CYS A C 1
ATOM 1128 O O . CYS A 1 159 ? 26.182 65.210 22.884 1.00 73.60 486 CYS A O 1
ATOM 1131 N N . ARG A 1 160 ? 27.135 65.964 24.761 1.00 75.58 487 ARG A N 1
ATOM 1132 C CA . ARG A 1 160 ? 25.970 66.753 25.122 1.00 74.38 487 ARG A CA 1
ATOM 1133 C C . ARG A 1 160 ? 26.153 68.234 24.824 1.00 70.83 487 ARG A C 1
ATOM 1134 O O . ARG A 1 160 ? 25.223 69.020 25.001 1.00 72.58 487 ARG A O 1
ATOM 1136 N N . ASP 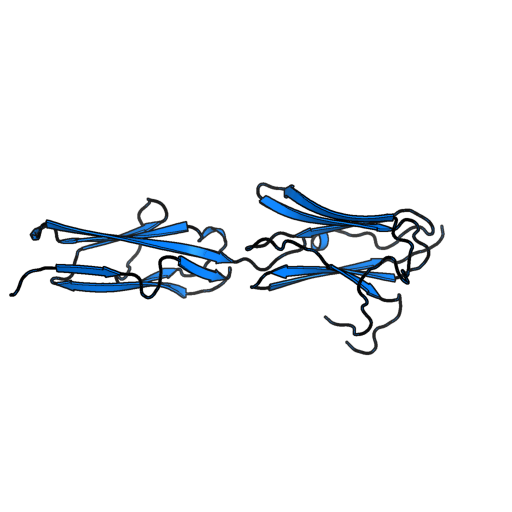A 1 161 ? 27.347 68.612 24.368 1.00 66.66 488 ASP A N 1
ATOM 1137 C CA . ASP A 1 161 ? 27.667 70.020 24.120 1.00 62.86 488 ASP A CA 1
ATOM 1138 C C . ASP A 1 161 ? 27.595 70.433 22.644 1.00 62.30 488 ASP A C 1
ATOM 1139 O O . ASP A 1 161 ? 27.927 71.573 22.301 1.00 64.49 488 ASP A O 1
ATOM 1144 N N . TRP A 1 162 ? 27.168 69.514 21.780 1.00 58.61 489 TRP A N 1
ATOM 1145 C CA . TRP A 1 162 ? 27.012 69.819 20.363 1.00 54.85 489 TRP A CA 1
ATOM 1146 C C . TRP A 1 162 ? 26.054 70.991 20.157 1.00 56.41 489 TRP A C 1
ATOM 1147 O O . TRP A 1 162 ? 24.948 70.999 20.683 1.00 58.68 489 TRP A O 1
ATOM 1158 N N . ARG A 1 163 ? 26.499 71.987 19.401 1.00 56.93 490 ARG A N 1
ATOM 1159 C CA . ARG A 1 163 ? 25.647 73.099 19.010 1.00 53.34 490 ARG A CA 1
ATOM 1160 C C . ARG A 1 163 ? 25.491 73.119 17.494 1.00 55.61 490 ARG A C 1
ATOM 1161 O O . ARG A 1 163 ? 26.425 72.794 16.769 1.00 56.22 490 ARG A O 1
ATOM 1169 N N . ALA A 1 164 ? 24.310 73.500 17.021 1.00 52.15 491 ALA A N 1
ATOM 1170 C CA . ALA A 1 164 ? 24.082 73.682 15.597 1.00 49.04 491 ALA A CA 1
ATOM 1171 C C . ALA A 1 164 ? 25.064 74.718 15.062 1.00 55.20 491 ALA A C 1
ATOM 1172 O O . ALA A 1 164 ? 25.509 75.593 15.802 1.00 56.01 491 ALA A O 1
ATOM 1174 N N . VAL A 1 165 ? 25.417 74.613 13.785 1.00 54.83 492 VAL A N 1
ATOM 1175 C CA . VAL A 1 165 ? 26.345 75.571 13.192 1.00 53.17 492 VAL A CA 1
ATOM 1176 C C . VAL A 1 165 ? 25.583 76.746 12.600 1.00 53.78 492 VAL A C 1
ATOM 1177 O O . VAL A 1 165 ? 24.786 76.584 11.677 1.00 59.89 492 VAL A O 1
ATOM 1181 N N . THR A 1 166 ? 25.820 77.928 13.150 1.00 55.92 493 THR A N 1
ATOM 1182 C CA . THR A 1 166 ? 25.186 79.142 12.657 1.00 59.27 493 THR A CA 1
ATOM 1183 C C . THR A 1 166 ? 26.221 80.245 12.530 1.00 65.31 493 THR A C 1
ATOM 1184 O O . THR A 1 166 ? 27.384 80.064 12.889 1.00 66.09 493 THR A O 1
ATOM 1188 N N . THR A 1 167 ? 25.791 81.393 12.021 1.00 69.10 494 THR A N 1
ATOM 1189 C CA . THR A 1 167 ? 26.668 82.548 11.904 1.00 71.83 494 THR A CA 1
ATOM 1190 C C . THR A 1 167 ? 26.879 83.181 13.280 1.00 74.03 494 THR A C 1
ATOM 1191 O O . THR A 1 167 ? 27.959 83.689 13.590 1.00 79.29 494 THR A O 1
ATOM 1195 N N . GLN A 1 168 ? 25.839 83.132 14.104 1.00 66.76 495 GLN A N 1
ATOM 1196 C CA . GLN A 1 168 ? 25.922 83.604 15.475 1.00 68.84 495 GLN A CA 1
ATOM 1197 C C . GLN A 1 168 ? 26.852 82.707 16.295 1.00 70.80 495 GLN A C 1
ATOM 1198 O O . GLN A 1 168 ? 26.685 81.490 16.310 1.00 74.29 495 GLN A O 1
ATOM 1204 N N . ASP A 1 169 ? 27.828 83.317 16.964 1.00 70.34 496 ASP A N 1
ATOM 1205 C CA . ASP A 1 169 ? 28.753 82.613 17.860 1.00 64.76 496 ASP A CA 1
ATOM 1206 C C . ASP A 1 169 ? 29.461 81.409 17.241 1.00 63.69 496 ASP A C 1
ATOM 12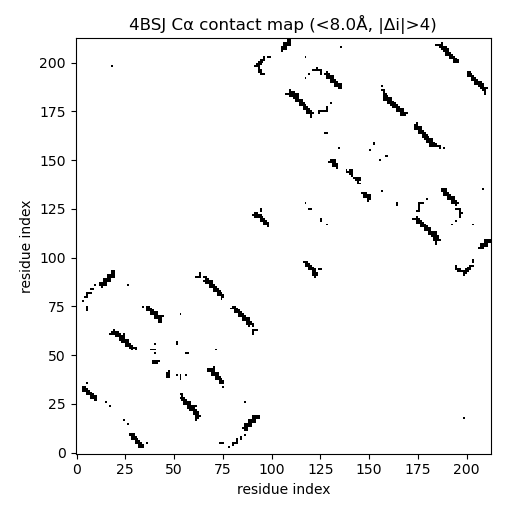07 O O . ASP A 1 169 ? 29.487 80.329 17.829 1.00 64.88 496 ASP A O 1
ATOM 1212 N N . ALA A 1 170 ? 30.037 81.589 16.060 1.00 61.44 497 ALA A N 1
ATOM 1213 C CA . ALA A 1 170 ? 30.748 80.497 15.412 1.00 57.91 497 ALA A CA 1
ATOM 1214 C C . ALA A 1 170 ? 32.125 80.344 16.030 1.00 49.62 497 ALA A C 1
ATOM 1215 O O . ALA A 1 170 ? 32.780 81.331 16.345 1.00 55.83 497 ALA A O 1
ATOM 1217 N N . VAL A 1 171 ? 32.559 79.104 16.207 1.00 48.36 498 VAL A N 1
ATOM 1218 C CA . VAL A 1 171 ? 33.886 78.830 16.738 1.00 45.70 498 VAL A CA 1
ATOM 1219 C C . VAL A 1 171 ? 34.973 79.227 15.727 1.00 49.61 498 VAL A C 1
ATOM 1220 O O . VAL A 1 171 ? 36.049 79.675 16.107 1.00 50.07 498 VAL A O 1
ATOM 1224 N N . ASN A 1 172 ? 34.674 79.060 14.440 1.00 53.67 499 ASN A N 1
ATOM 1225 C CA . ASN A 1 172 ? 35.507 79.552 13.348 1.00 43.64 499 ASN A CA 1
ATOM 1226 C C . ASN A 1 172 ? 34.596 80.260 12.352 1.00 48.06 499 ASN A C 1
ATOM 1227 O O . ASN A 1 172 ? 33.478 79.804 12.113 1.00 48.82 499 ASN A O 1
ATOM 1232 N N . PRO A 1 173 ? 35.060 81.380 11.772 1.00 49.31 500 PRO A N 1
ATOM 1233 C CA . PRO A 1 173 ? 34.206 82.115 10.829 1.00 46.53 500 PRO A CA 1
ATOM 1234 C C . PRO A 1 173 ? 33.785 81.258 9.631 1.00 49.06 500 PRO A C 1
ATOM 1235 O O . PRO A 1 173 ? 34.603 80.544 9.045 1.00 47.13 500 PRO A O 1
ATOM 1239 N N . ILE A 1 174 ? 32.501 81.325 9.297 1.00 45.88 501 ILE A N 1
ATOM 1240 C CA . ILE A 1 174 ? 31.936 80.541 8.213 1.00 44.74 501 ILE A CA 1
ATOM 1241 C C . ILE A 1 174 ? 31.840 81.360 6.931 1.00 52.12 501 ILE A C 1
ATOM 1242 O O . ILE A 1 174 ? 31.154 82.384 6.882 1.00 49.52 501 ILE A O 1
ATOM 1247 N N . GLU A 1 175 ? 32.539 80.907 5.895 1.00 50.30 502 GLU A N 1
ATOM 1248 C CA . GLU A 1 175 ? 32.467 81.560 4.599 1.00 49.41 502 GLU A CA 1
ATOM 1249 C C . GLU A 1 175 ? 31.160 81.199 3.929 1.00 52.85 502 GLU A C 1
ATOM 1250 O O . GLU A 1 175 ? 30.503 82.066 3.353 1.00 56.04 502 GLU A O 1
ATOM 1256 N N . SER A 1 176 ? 30.776 79.924 4.005 1.00 53.29 503 SER A N 1
ATOM 1257 C CA . SER A 1 176 ? 29.494 79.525 3.408 1.00 47.67 503 SER A CA 1
ATOM 1258 C C . SER A 1 176 ? 28.952 78.191 3.899 1.00 50.06 503 SER A C 1
ATOM 1259 O O . SER A 1 176 ? 29.621 77.458 4.614 1.00 53.37 503 SER A O 1
ATOM 1262 N N . LEU A 1 177 ? 27.722 77.894 3.498 1.00 53.98 504 LEU A N 1
ATOM 1263 C CA . LEU A 1 177 ? 27.052 76.653 3.861 1.00 51.98 504 LEU A CA 1
ATOM 1264 C C . LEU A 1 177 ? 25.978 76.374 2.823 1.00 58.30 504 LEU A C 1
ATOM 1265 O O . LEU A 1 177 ? 24.895 76.947 2.885 1.00 60.72 504 LEU A O 1
ATOM 1270 N N . ASP A 1 178 ? 26.279 75.501 1.867 1.00 55.00 505 ASP A N 1
ATOM 1271 C CA . ASP A 1 178 ? 25.335 75.233 0.787 1.00 55.81 505 ASP A CA 1
ATOM 1272 C C . ASP A 1 178 ? 24.928 73.768 0.749 1.00 55.90 505 ASP A C 1
ATOM 1273 O O . ASP A 1 178 ? 25.725 72.894 1.061 1.00 56.87 505 ASP A O 1
ATOM 1278 N N . THR A 1 179 ? 23.679 73.510 0.380 1.00 54.52 506 THR A N 1
ATOM 1279 C CA . THR A 1 179 ? 23.205 72.148 0.177 1.00 53.59 506 THR A CA 1
ATOM 1280 C C . THR A 1 179 ? 22.518 72.015 -1.172 1.00 59.25 506 THR A C 1
ATOM 1281 O O . THR A 1 179 ? 21.695 72.852 -1.543 1.00 60.33 506 THR A O 1
ATOM 1285 N N . TRP A 1 180 ? 22.853 70.956 -1.902 1.00 59.72 507 TRP A N 1
ATOM 1286 C CA . TRP A 1 180 ? 22.278 70.732 -3.222 1.00 54.25 507 TRP A CA 1
ATOM 1287 C C . TRP A 1 180 ? 22.097 69.252 -3.551 1.00 55.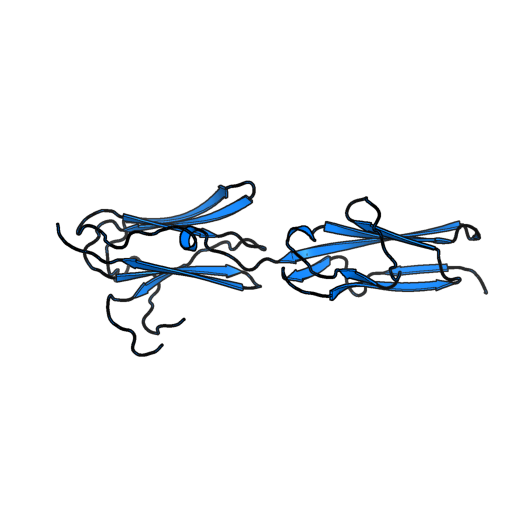65 507 TRP A C 1
ATOM 1288 O O . TRP A 1 180 ? 22.377 68.386 -2.725 1.00 56.75 507 TRP A O 1
ATOM 1299 N N . THR A 1 181 ? 21.597 68.973 -4.752 1.00 57.77 508 THR A N 1
ATOM 1300 C CA . THR A 1 181 ? 21.460 67.603 -5.231 1.00 53.69 508 THR A CA 1
ATOM 1301 C C . THR A 1 181 ? 22.433 67.392 -6.377 1.00 55.01 508 THR A C 1
ATOM 1302 O O . THR A 1 181 ? 22.551 68.237 -7.264 1.00 58.02 508 THR A O 1
ATOM 1306 N N . GLU A 1 182 ? 23.135 66.267 -6.353 1.00 53.81 509 GLU A N 1
ATOM 1307 C CA . GLU A 1 182 ? 24.170 66.002 -7.335 1.00 49.27 509 GLU A CA 1
ATOM 1308 C C . GLU A 1 182 ? 24.077 64.561 -7.810 1.00 54.77 509 GLU A C 1
ATOM 1309 O O . GLU A 1 182 ? 23.728 63.665 -7.043 1.00 54.22 509 GLU A O 1
ATOM 1315 N N . PHE A 1 183 ? 24.366 64.348 -9.088 1.00 53.97 510 PHE A N 1
ATOM 1316 C CA . PHE A 1 183 ? 24.338 63.013 -9.655 1.00 53.82 510 PHE A CA 1
ATOM 1317 C C . PHE A 1 183 ? 25.725 62.409 -9.482 1.00 53.26 510 PHE A C 1
ATOM 1318 O O . PHE A 1 183 ? 26.713 62.943 -9.988 1.00 51.32 510 PHE A O 1
ATOM 1326 N N . VAL A 1 184 ? 25.796 61.318 -8.724 1.00 53.56 511 VAL A N 1
ATOM 1327 C CA . VAL A 1 184 ? 27.059 60.667 -8.402 1.00 49.47 511 VAL A CA 1
ATOM 1328 C C . VAL A 1 184 ? 26.880 59.161 -8.505 1.00 53.30 511 VAL A C 1
ATOM 1329 O O . VAL A 1 184 ? 25.977 58.597 -7.882 1.00 54.62 511 VAL A O 1
ATOM 1333 N N . GLU A 1 185 ? 27.739 58.521 -9.294 1.00 54.47 512 GLU A N 1
ATOM 1334 C CA . GLU A 1 185 ? 27.716 57.070 -9.485 1.00 56.99 512 GLU A CA 1
ATOM 1335 C C . GLU A 1 185 ? 26.322 56.510 -9.758 1.00 58.78 512 GLU A C 1
ATOM 1336 O O . GLU A 1 185 ? 25.899 55.541 -9.129 1.00 61.32 512 GLU A O 1
ATOM 1342 N N . GLY A 1 186 ? 25.613 57.127 -10.694 1.00 58.38 513 GLY A N 1
ATOM 1343 C CA . GLY A 1 186 ? 24.310 56.636 -11.101 1.00 58.54 513 GLY A CA 1
ATOM 1344 C C . GLY A 1 186 ? 23.209 56.842 -10.080 1.00 62.70 513 GLY A C 1
ATOM 1345 O O . GLY A 1 186 ? 22.140 56.235 -10.184 1.00 62.29 513 GLY A O 1
ATOM 1346 N N . LYS A 1 187 ? 23.457 57.690 -9.085 1.00 58.56 514 LYS A N 1
ATOM 1347 C CA . LYS A 1 187 ? 22.428 57.976 -8.091 1.00 54.98 514 LYS A CA 1
ATOM 1348 C C . LYS A 1 187 ? 22.305 59.469 -7.834 1.00 53.93 514 LYS A C 1
ATOM 1349 O O . LYS A 1 187 ? 23.289 60.194 -7.895 1.00 56.73 514 LYS A O 1
ATOM 1355 N N . ASN A 1 188 ? 21.073 59.992 -7.595 1.00 55.48 515 ASN A N 1
ATOM 1356 C CA . ASN A 1 188 ? 20.875 61.339 -7.081 1.00 58.20 515 ASN A CA 1
ATOM 1357 C C . ASN A 1 188 ? 21.224 61.351 -5.595 1.00 59.38 515 ASN A C 1
ATOM 1358 O O . ASN A 1 188 ? 20.790 60.477 -4.842 1.00 57.27 515 ASN A O 1
ATOM 1363 N N . LYS A 1 189 ? 22.018 62.299 -5.171 1.00 53.88 516 LYS A N 1
ATOM 1364 C CA . LYS A 1 189 ? 22.555 62.348 -3.813 1.00 54.21 516 LYS A CA 1
ATOM 1365 C C . LYS A 1 189 ? 22.506 63.751 -3.227 1.00 52.91 516 LYS A C 1
ATOM 1366 O O . LYS A 1 189 ? 22.662 64.734 -3.946 1.00 53.23 516 LYS A O 1
ATOM 1372 N N . THR A 1 190 ? 22.288 63.847 -1.921 1.00 48.59 517 THR A N 1
ATOM 1373 C CA . THR A 1 190 ? 22.281 65.154 -1.275 1.00 49.75 517 THR A CA 1
ATOM 1374 C C . THR A 1 190 ? 23.681 65.515 -0.791 1.00 49.36 517 THR A C 1
ATOM 1375 O O . THR A 1 190 ? 24.346 64.717 -0.141 1.00 50.31 517 THR A O 1
ATOM 1379 N N . VAL A 1 191 ? 24.127 66.720 -1.117 1.00 48.91 518 VAL A N 1
ATOM 1380 C CA . VAL A 1 191 ? 25.487 67.136 -0.822 1.00 46.64 518 VAL A CA 1
ATOM 1381 C C . VAL A 1 191 ? 25.468 68.445 -0.053 1.00 50.30 518 VAL A C 1
ATOM 1382 O O . VAL A 1 191 ? 24.786 69.388 -0.443 1.00 52.22 518 VAL A O 1
ATOM 1386 N N . SER A 1 192 ? 26.206 68.507 1.047 1.00 49.00 519 SER A N 1
ATOM 1387 C CA . SER A 1 192 ? 26.309 69.755 1.784 1.00 43.43 519 SER A CA 1
ATOM 1388 C C . SER A 1 192 ? 27.767 70.118 1.990 1.00 42.55 519 SER A C 1
ATOM 1389 O O . SER A 1 192 ? 28.598 69.261 2.278 1.00 46.05 519 SER A O 1
ATOM 1392 N N . LYS A 1 193 ? 28.073 71.394 1.820 1.00 45.22 520 LYS A N 1
ATOM 1393 C CA . LYS A 1 193 ? 29.429 71.877 1.978 1.00 41.31 520 LYS A CA 1
ATOM 1394 C C . LYS A 1 193 ? 29.428 73.068 2.918 1.00 47.16 520 LYS A C 1
ATOM 1395 O O . LYS A 1 193 ? 28.738 74.068 2.687 1.00 51.08 520 LYS A O 1
ATOM 1401 N N . LEU A 1 194 ? 30.183 72.917 4.000 1.00 47.11 521 LEU A N 1
ATOM 1402 C CA . LEU A 1 194 ? 30.409 73.965 4.972 1.00 45.96 521 LEU A CA 1
ATOM 1403 C C . LEU A 1 194 ? 31.810 74.486 4.732 1.00 43.89 521 LEU A C 1
ATOM 1404 O O . LEU A 1 194 ? 32.785 73.752 4.860 1.00 39.96 521 LEU A O 1
ATOM 1409 N N . VAL A 1 195 ? 31.913 75.752 4.365 1.00 43.16 522 VAL A N 1
ATOM 1410 C CA . VAL A 1 195 ? 33.215 76.345 4.164 1.00 46.36 522 VAL A CA 1
ATOM 1411 C C . VAL A 1 195 ? 33.567 77.299 5.293 1.00 47.09 522 VAL A C 1
ATOM 1412 O O . VAL A 1 195 ? 32.870 78.302 5.547 1.00 48.01 522 VAL A O 1
ATOM 1416 N N . ILE A 1 196 ? 34.661 76.938 5.956 1.00 45.94 523 ILE A N 1
ATOM 1417 C CA . ILE A 1 196 ? 35.276 77.703 7.020 1.00 47.54 523 ILE A CA 1
ATOM 1418 C C . ILE A 1 196 ? 36.305 78.660 6.439 1.00 47.71 523 ILE A C 1
ATOM 1419 O O . ILE A 1 196 ? 37.307 78.251 5.834 1.00 46.68 523 ILE A O 1
ATOM 1424 N N . GLN A 1 197 ? 36.037 79.940 6.642 1.00 46.94 524 GLN A N 1
ATOM 1425 C CA . GLN A 1 197 ? 36.798 81.021 6.050 1.00 50.29 524 GLN A CA 1
ATOM 1426 C C . GLN A 1 197 ? 38.222 81.067 6.594 1.00 52.94 524 GLN A C 1
ATOM 1427 O O . GLN A 1 197 ? 39.167 81.368 5.865 1.00 54.25 524 GLN A O 1
ATOM 1433 N N . ASN A 1 198 ? 38.362 80.762 7.883 1.00 54.23 525 ASN A N 1
ATOM 1434 C CA . ASN A 1 198 ? 39.647 80.801 8.572 1.00 48.04 525 ASN A CA 1
ATOM 1435 C C . ASN A 1 198 ? 39.714 79.712 9.630 1.00 47.94 525 ASN A C 1
ATOM 1436 O O . ASN A 1 198 ? 38.867 79.656 10.515 1.00 45.96 525 ASN A O 1
ATOM 1441 N N . ALA A 1 199 ? 40.715 78.843 9.547 1.00 43.96 526 ALA A N 1
ATOM 1442 C CA . ALA A 1 199 ? 40.871 77.790 10.546 1.00 46.52 526 ALA A CA 1
ATOM 1443 C C . ALA A 1 199 ? 41.615 78.322 11.779 1.00 49.27 526 ALA A C 1
ATOM 1444 O O . ALA A 1 199 ? 42.799 78.050 11.976 1.00 47.85 526 ALA A O 1
ATOM 1446 N N . ASN A 1 200 ? 40.907 79.090 12.599 1.00 44.78 527 ASN A N 1
ATOM 1447 C CA . ASN A 1 200 ? 41.514 79.759 13.744 1.00 47.02 527 ASN A CA 1
ATOM 1448 C C . ASN A 1 200 ? 41.765 78.823 14.914 1.00 50.92 527 ASN A C 1
ATOM 1449 O O . ASN A 1 200 ? 42.840 78.823 15.507 1.00 49.83 527 ASN A O 1
ATOM 1454 N N . VAL A 1 201 ? 40.759 78.013 15.224 1.00 51.42 528 VAL A N 1
ATOM 1455 C CA . VAL A 1 201 ? 40.743 77.225 16.442 1.00 48.39 528 VAL A CA 1
ATOM 1456 C C . VAL A 1 201 ? 40.388 75.780 16.130 1.00 49.72 528 VAL A C 1
ATOM 1457 O O . VAL A 1 201 ? 39.549 75.523 15.264 1.00 51.01 528 VAL A O 1
ATOM 1461 N N . SER A 1 202 ? 41.024 74.840 16.824 1.00 46.65 529 SER A N 1
ATOM 1462 C CA . SER A 1 202 ? 40.613 73.447 16.749 1.00 44.35 529 SER A CA 1
ATOM 1463 C C . SER A 1 202 ? 39.167 73.316 17.203 1.00 46.92 529 SER A C 1
ATOM 1464 O O . SER A 1 202 ? 38.718 74.040 18.086 1.00 48.10 529 SER A O 1
ATOM 1467 N N . ALA A 1 203 ? 38.432 72.401 16.589 1.00 45.47 530 ALA A N 1
ATOM 1468 C CA . ALA A 1 203 ? 37.076 72.114 17.033 1.00 42.58 530 ALA A CA 1
ATOM 1469 C C . ALA A 1 203 ? 36.657 70.769 16.490 1.00 44.41 530 ALA A C 1
ATOM 1470 O O . ALA A 1 203 ? 37.406 70.121 15.771 1.00 42.77 530 ALA A O 1
ATOM 1472 N N . MET A 1 204 ? 35.459 70.340 16.847 1.00 43.49 531 MET A N 1
ATOM 1473 C CA . MET A 1 204 ? 34.888 69.154 16.240 1.00 44.18 531 MET A CA 1
ATOM 1474 C C . MET A 1 204 ? 33.645 69.565 15.493 1.00 44.92 531 MET A C 1
ATOM 1475 O O . MET A 1 204 ? 32.816 70.314 16.006 1.00 41.68 531 MET A O 1
ATOM 1480 N N . TYR A 1 205 ? 33.527 69.093 14.261 1.00 41.97 532 TYR A N 1
ATOM 1481 C CA . TYR A 1 205 ? 32.311 69.325 13.511 1.00 42.10 532 TYR A CA 1
ATOM 1482 C C . TYR A 1 205 ? 31.681 67.978 13.274 1.00 41.98 532 TYR A C 1
ATOM 1483 O O . TYR A 1 205 ? 32.352 66.960 13.342 1.00 40.81 532 TYR A O 1
ATOM 1492 N N . LYS A 1 206 ? 30.384 67.959 13.025 1.00 45.41 533 LYS A N 1
ATOM 1493 C CA . LYS A 1 206 ? 29.770 66.759 12.493 1.00 46.49 533 LYS A CA 1
ATOM 1494 C C . LYS A 1 206 ? 28.644 67.105 11.545 1.00 46.87 533 LYS A C 1
ATOM 1495 O O . LYS A 1 206 ? 27.971 68.131 11.692 1.00 46.88 533 LYS A O 1
ATOM 1501 N N . CYS A 1 207 ? 28.454 66.257 10.549 1.00 46.08 534 CYS A N 1
ATOM 1502 C CA . CYS A 1 207 ? 27.266 66.397 9.727 1.00 48.65 534 CYS A CA 1
ATOM 1503 C C . CYS A 1 207 ? 26.350 65.225 10.029 1.00 49.98 534 CYS A C 1
ATOM 1504 O O . CYS A 1 207 ? 26.802 64.084 10.193 1.00 50.06 534 CYS A O 1
ATOM 1507 N N . VAL A 1 208 ? 25.064 65.531 10.136 1.00 49.61 535 VAL A N 1
ATOM 1508 C CA . VAL A 1 208 ? 24.059 64.552 10.486 1.00 53.19 535 VAL A CA 1
ATOM 1509 C C . VAL A 1 208 ? 23.031 64.511 9.371 1.00 54.33 535 VAL A C 1
ATOM 1510 O O . VAL A 1 208 ? 22.655 65.551 8.816 1.00 53.16 535 VAL A O 1
ATOM 1514 N N . VAL A 1 209 ? 22.581 63.310 9.039 1.00 52.84 536 VAL A N 1
ATOM 1515 C CA . VAL A 1 209 ? 21.607 63.154 7.974 1.00 52.09 536 VAL A CA 1
ATOM 1516 C C . VAL A 1 209 ? 20.579 62.101 8.378 1.00 54.86 536 VAL A C 1
ATOM 1517 O O . VAL A 1 209 ? 20.905 61.148 9.082 1.00 55.26 536 VAL A O 1
ATOM 1521 N N . SER A 1 210 ? 19.332 62.280 7.959 1.00 57.59 537 SER A N 1
ATOM 1522 C CA . SER A 1 210 ? 18.287 61.348 8.368 1.00 60.64 537 SER A CA 1
ATOM 1523 C C . SER A 1 210 ? 17.133 61.235 7.382 1.00 59.91 537 SER A C 1
ATOM 1524 O O . SER A 1 210 ? 16.745 62.211 6.742 1.00 62.06 537 SER A O 1
ATOM 1527 N N . ASN A 1 211 ? 16.598 60.025 7.264 1.00 62.19 538 ASN A N 1
ATOM 1528 C CA . ASN A 1 211 ? 15.281 59.816 6.672 1.00 61.63 538 ASN A CA 1
ATOM 1529 C C . ASN A 1 211 ? 14.407 59.030 7.653 1.00 65.04 538 ASN A C 1
ATOM 1530 O O . ASN A 1 211 ? 14.777 58.868 8.818 1.00 66.40 538 ASN A O 1
ATOM 1535 N N . LYS A 1 212 ? 13.267 58.529 7.195 1.00 66.59 539 LYS A N 1
ATOM 1536 C CA . LYS A 1 212 ? 12.322 57.897 8.112 1.00 66.34 539 LYS A CA 1
ATOM 1537 C C . LYS A 1 212 ? 12.785 56.541 8.646 1.00 65.14 539 LYS A C 1
ATOM 1538 O O . LYS A 1 212 ? 12.265 56.060 9.649 1.00 69.76 539 LYS A O 1
ATOM 1544 N N . VAL A 1 213 ? 13.767 55.929 7.992 1.00 66.24 540 VAL A N 1
ATOM 1545 C CA . VAL A 1 213 ? 14.228 54.606 8.412 1.00 64.42 540 VAL A CA 1
ATOM 1546 C C . VAL A 1 213 ? 15.648 54.576 8.985 1.00 68.76 540 VAL A C 1
ATOM 1547 O O . VAL A 1 213 ? 16.196 53.499 9.228 1.00 70.51 540 VAL A O 1
ATOM 1551 N N . GLY A 1 214 ? 16.249 55.741 9.205 1.00 65.36 541 GLY A N 1
ATOM 1552 C CA . GLY A 1 214 ? 17.578 55.771 9.788 1.00 61.98 541 GLY A CA 1
ATOM 1553 C C . GLY A 1 214 ? 18.270 57.119 9.846 1.00 61.76 541 GLY A C 1
ATOM 1554 O O . GLY A 1 214 ? 17.771 58.124 9.334 1.00 60.58 541 GLY A O 1
ATOM 1555 N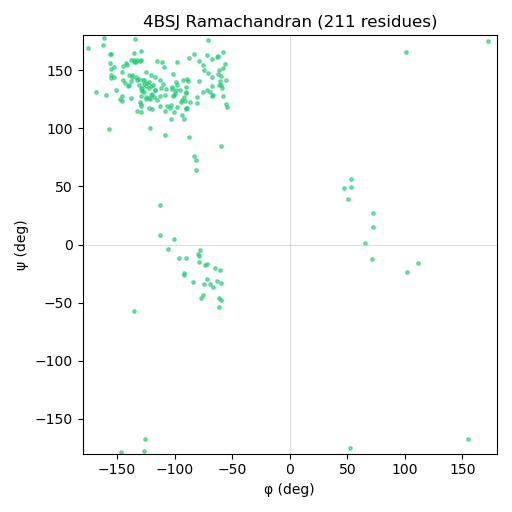 N . GLN A 1 215 ? 19.441 57.123 10.474 1.00 61.95 542 GLN A N 1
ATOM 1556 C CA . GLN A 1 215 ? 20.240 58.331 10.647 1.00 58.69 542 GLN A CA 1
ATOM 1557 C C . GLN A 1 215 ? 21.720 57.993 10.466 1.00 53.41 542 GLN A C 1
ATOM 1558 O O . GLN A 1 215 ? 22.132 56.852 10.656 1.00 48.28 542 GLN A O 1
ATOM 1564 N N . AS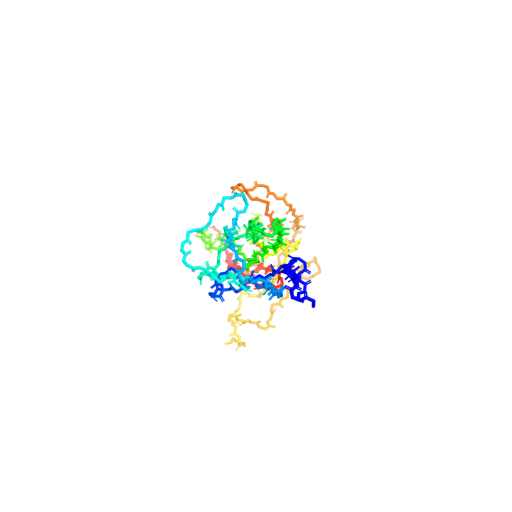P A 1 216 ? 22.519 58.977 10.077 1.00 51.28 543 ASP A N 1
ATOM 1565 C CA . ASP A 1 216 ? 23.957 58.776 10.001 1.00 50.70 543 ASP A CA 1
ATOM 1566 C C . ASP A 1 216 ? 24.678 60.049 10.399 1.00 48.95 543 ASP A C 1
ATOM 1567 O O . ASP A 1 216 ? 24.136 61.149 10.272 1.00 53.11 543 ASP A O 1
ATOM 1572 N N . GLU A 1 217 ? 25.900 59.886 10.889 1.00 45.61 544 GLU A N 1
ATOM 1573 C CA . GLU A 1 217 ? 26.707 61.001 11.358 1.00 49.17 544 GLU A CA 1
ATOM 1574 C C . GLU A 1 217 ? 28.135 60.822 10.894 1.00 47.57 544 GLU A C 1
ATOM 1575 O O . GLU A 1 217 ? 28.660 59.707 10.887 1.00 41.13 544 GLU A O 1
ATOM 1581 N N . ARG A 1 218 ? 28.762 61.922 10.503 1.00 46.42 545 ARG A N 1
ATOM 1582 C CA . ARG A 1 218 ? 30.193 61.908 10.258 1.00 47.16 545 ARG A CA 1
ATOM 1583 C C . ARG A 1 218 ? 30.846 62.925 11.175 1.00 44.63 545 ARG A C 1
ATOM 1584 O O . ARG A 1 218 ? 30.460 64.105 11.186 1.00 45.26 545 ARG A O 1
ATOM 1592 N N . LEU A 1 219 ? 31.821 62.455 11.948 1.00 44.46 546 LEU A N 1
ATOM 1593 C CA . LEU A 1 219 ? 32.580 63.309 12.849 1.00 45.19 546 LEU A CA 1
ATOM 1594 C C . LEU A 1 219 ? 33.854 63.764 12.172 1.00 40.64 546 LEU A C 1
ATOM 1595 O O . LEU A 1 219 ? 34.565 62.967 11.571 1.00 42.21 546 LEU A O 1
ATOM 1600 N N . ILE A 1 220 ? 34.129 65.057 12.276 1.00 36.70 547 ILE A N 1
ATOM 1601 C CA . ILE A 1 220 ? 35.333 65.650 11.732 1.00 38.66 547 ILE A CA 1
ATOM 1602 C C . ILE A 1 220 ? 36.132 66.276 12.863 1.00 40.88 547 ILE A C 1
ATOM 1603 O O . ILE A 1 220 ? 35.676 67.217 13.523 1.00 38.71 547 ILE A O 1
ATOM 1608 N N . TYR A 1 221 ? 37.326 65.742 13.080 1.00 41.06 548 TYR A N 1
ATOM 1609 C CA . TYR A 1 221 ? 38.227 66.265 14.088 1.00 40.35 548 TYR A CA 1
ATOM 1610 C C . TYR A 1 221 ? 39.050 67.366 13.480 1.00 39.63 548 TYR A C 1
ATOM 1611 O O . TYR A 1 221 ? 40.103 67.126 12.890 1.00 43.06 548 TYR A O 1
ATOM 1620 N N . PHE A 1 222 ? 38.547 68.581 13.627 1.00 41.15 549 PHE A N 1
ATOM 1621 C CA . PHE A 1 222 ? 39.165 69.746 13.036 1.00 42.80 549 PHE A CA 1
ATOM 1622 C C . PHE A 1 222 ? 40.319 70.218 13.908 1.00 42.25 549 PHE A C 1
ATOM 1623 O O . PHE A 1 222 ? 40.229 71.241 14.581 1.00 42.44 549 PHE A O 1
ATOM 1631 N N . TYR A 1 223 ? 41.405 69.456 13.889 1.00 44.24 550 TYR A N 1
ATOM 1632 C CA . TYR A 1 223 ? 42.618 69.817 14.610 1.00 47.95 550 TYR A CA 1
ATOM 1633 C C . TYR A 1 223 ? 43.459 70.850 13.850 1.00 51.10 550 TYR A C 1
ATOM 1634 O O . TYR A 1 223 ? 43.901 70.604 12.728 1.00 46.15 550 TYR A O 1
ATOM 1643 N N . VAL A 1 224 ? 43.699 71.988 14.490 1.00 48.78 551 VAL A N 1
ATOM 1644 C CA . VAL A 1 224 ? 44.385 73.114 13.871 1.00 49.23 551 VAL A CA 1
ATOM 1645 C C . VAL A 1 224 ? 45.747 73.375 14.509 1.00 56.06 551 VAL A C 1
ATOM 1646 O O . VAL A 1 224 ? 45.841 73.504 15.729 1.00 60.04 551 VAL A O 1
ATOM 1650 N N . THR A 1 225 ? 46.797 73.456 13.692 1.00 57.38 552 THR A N 1
ATOM 1651 C CA . THR A 1 225 ? 48.101 73.935 14.164 1.00 62.63 552 THR A CA 1
ATOM 1652 C C . THR A 1 225 ? 48.777 74.923 13.223 1.00 67.29 552 THR A C 1
ATOM 1653 O O . THR A 1 225 ? 48.409 75.048 12.055 1.00 63.26 552 THR A O 1
ATOM 1657 N N . THR A 1 226 ? 49.783 75.610 13.758 1.00 76.00 553 THR A N 1
ATOM 1658 C CA . THR A 1 226 ? 50.613 76.525 12.990 1.00 71.81 553 THR A CA 1
ATOM 1659 C C . THR A 1 226 ? 51.830 75.778 12.465 1.00 82.03 553 THR A C 1
ATOM 1660 O O . THR A 1 226 ? 52.390 74.924 13.156 1.00 79.10 553 THR A O 1
ATOM 1664 N N . HIS A 1 227 ? 52.236 76.099 11.240 1.00 89.13 554 HIS A N 1
ATOM 1665 C CA . HIS A 1 227 ? 53.424 75.498 10.647 1.00 88.84 554 HIS A CA 1
ATOM 1666 C C . HIS A 1 227 ? 54.605 76.467 10.692 1.00 85.96 554 HIS A C 1
ATOM 1667 O O . HIS A 1 227 ? 55.720 76.093 11.062 1.00 89.04 554 HIS A O 1
#

GO terms:
  GO:0005021 vascular endothelial growth factor receptor activity (F, IDA)
  GO:0043235 signaling receptor complex (C, IDA)
  GO:0048010 vascular endothelial growth factor receptor signaling pathway (P, IDA)
  GO:0035924 cellular response to vascular endothelial growth factor stimulus (P, IDA)
  GO:0038084 vascular endothelial growth factor signaling pathway (P, IDA)
  GO:0005886 plasma membrane (C, IDA)
  GO:0042803 protein homodimerization activity (F, IDA)
  GO:0018108 peptidyl-tyrosine phosphorylation (P, IDA)
  GO:0046777 protein autophosphorylation (P, IDA)
  GO:0004713 protein tyrosine kinase activity (F, EXP)
  GO:0005634 nucleus (C, EXP)
  GO:0005737 cytoplasm (C, EXP)
  GO:0005886 plasma membrane (C, EXP)
  GO:0001934 positive regulation of protein phosphorylation (P, IMP)
  GO:0001938 positive regulation of endothelial cell proliferation (P, IMP)
  GO:0001946 lymphangiogenesis (P, IMP)
  GO:0004714 transmembrane receptor protein tyrosine kinase activity (F, IMP)
  GO:0005021 vascular endothelial growth factor receptor activity (F, IMP)
  GO:0035924 cellular response to vascular endothelial growth factor stimulus (P, IMP)
  GO:0043066 negative regulation of apoptotic process (P, IMP)

Foldseek 3Di:
DPDWDKDKAAPDDQEDEDEAFDAFDKDFIDIDTPPDWDKFKAWPPHTDDDDADLGIGTDGGDHQVNFGKMKMWTDDVVNGDTDIGIHGYGYWFWKDWPCQVDDDDPEDEFFDKDKDKTKMDIVVAFQDKWKWKFAPDDADDDVDGDRIDTADCPPHPAHWPDKDWDWDQDPNDIIIMIMTMGNGLHHWIKMKIKTGDPPYIDMDIDGHHYDHD

Solvent-accessible surface area: 12726 Å² total; per-residue (Å²): 132,95,101,59,93,4,51,23,81,96,102,178,31,61,104,53,83,10,41,35,42,58,133,123,18,119,1,34,8,109,23,56,30,130,51,122,20,104,64,49,1,66,52,90,60,158,62,48,108,63,238,57,47,26,96,10,2,74,31,174,111,0,70,65,84,16,59,14,40,5,24,0,12,2,78,20,90,110,40,60,42,200,109,114,14,42,10,62,3,49,1,5,24,50,5,114,4,59,40,105,166,62,118,52,86,87,92,13,44,80,115,32,139,43,54,7,45,0,18,0,33,2,36,60,46,4,152,64,13,70,11,44,29,5,51,107,72,127,48,186,137,110,171,65,28,76,59,45,129,59,18,74,128,138,92,39,37,0,45,39,75,36,76,75,65,95,86,75,145,46,159,58,86,89,16,4,6,0,68,0,1,0,84,50,0,52,74,16,0,20,2,21,0,12,0,51,27,136,41,25,115,25,42,28,77,5,119,0,77,4,38,103,178

Sequence (213 aa):
DHNPFISVEWLKGPILEATAGDELVKLPVKLAAYPPPEFQWYKDGKALSGRHSPHALVLKEVTEASTGTYTLALWNSAAGLRRNISLELVVNVPPQIHEKEASSPSIYSRHSRQALTCTAYGVPLPLSIQWHWRPWTPCKMFPQCRDWRAVTTQDAVNPIESLDTWTEFVEGKNKTVSKLVIQNANVSAMYKCVVSNKVGQDERLIYFYVTTH

Organism: Homo sapiens (NCBI:txid9606)

Nearest PDB structures (foldseek):
  4bsj-assembly1_A  TM=1.005E+00  e=6.353E-42  Homo sapiens
  5oyj-assembly1_D  TM=8.559E-01  e=8.838E-22  Homo sapiens
  5oyj-assembly1_C  TM=8.547E-01  e=3.570E-21  Homo sapiens
  5t89-assembly1_Y  TM=8.781E-01  e=1.594E-18  Homo sapiens
  5t89-assembly1_X  TM=8.720E-01  e=1.862E-18  Homo sapiens

B-factor: mean 61.16, std 13.31, range [29.88, 110.33]

InterPro domains:
  IPR000719 Protein kinase domain [PS50011] (845-1173)
  IPR001245 Serine-threonine/tyrosine-protein kinase, catalytic domain [PF07714] (845-1169)
  IPR001824 Tyrosine-protein kinase, receptor class III, conserved site [PS00240] (904-917)
  IPR003598 Immunoglobulin subtype 2 [SM00408] (243-317)
  IPR003598 Immunoglobulin subtype 2 [SM00408] (347-406)
  IPR003598 Immunoglobulin subtype 2 [SM00408] (569-660)
  IPR003598 Immunoglobulin subtype 2 [SM00408] (690-755)
  IPR003599 Immunoglobulin domain subtype [SM00409] (36-133)
  IPR003599 Immunoglobulin domain subtype [SM00409] (237-328)
  IPR003599 Immunoglobulin domain subtype [SM00409] (341-419)
  IPR003599 Immunoglobulin domain subtype [SM00409] (430-552)
  IPR003599 Immunoglobulin domain subtype [SM00409] (563-673)
  IPR003599 Immunoglobulin domain subtype [SM00409] (684-766)
  IPR007110 Immunoglobulin-like domain [PS50835] (30-111)
  IPR007110 Immunoglobulin-like domain [PS50835] (219-326)
  IPR007110 Immunoglobulin-like domain [PS50835] (331-415)
  IPR007110 Immunoglobulin-like domain [PS50835] (422-552)
  IPR007110 Immunoglobulin-like domain [PS50835] (555-671)
  IPR007110 Immunoglobulin-like domain [PS50835] (678-764)
  IPR008266 Tyrosine-protein kinase, active site [PS00109] (1033-1045)

Radius of gyration: 26.09 Å; Cα contacts (8 Å, |Δi|>4): 494; chains: 1; bounding box: 78×58×49 Å

Secondary structure (DSSP, 8-state):
----EEEEEESS-SEEEEETT-EEEEEEEEEEEESPPEEEEEETTEE--S---SSEEEEEE--GGG-EEEEEEEEETTTTEEEEEEEEEEEEEEEEEGGGGS---S-EETT--EEEEEEEEEESPP---EEEEEESS--S-----S--EE--STT-SS-EEEEEEEEEEETTEEEEEEEEEES---S-EEEEEEEEETTEEEEEEEEE-EE--

CATH classification: 2.60.40.10 (+1 more: 2.60.40.10)